Protein 3H75 (pdb70)

Secondary structure (DSSP, 8-state):
--EEEEEE-S-TT-HHHHHHHH--HHHHHHT-EEEEEE-TT-HHHHHHHHHHHHHSSS--SB--B--SSHHHHHHHHHTTS--BEE-BSSPPPTTT--EE----HHHHHH--HHHHHHH----SS--EEEEEEES-TTSHHHHHHHHHHHHHHHH-TTEEEEEEEE-TT-HHHHHHHHHHHHHH-TTEEEEEESS-------HHHHTT--BTTTBEEEEES--HHHHHHHHHTSS-EEEE-GGGHHHHHHHHHHHHHTT--STTTT-SS------EE--HHHHHHHHHHGGGGGGG--HHHHS-TTPPTT-----STHHHH-

Radius of gyration: 20.5 Å; Cα contacts (8 Å, |Δi|>4): 617; chains: 1; bounding box: 35×42×60 Å

Nearest PDB structures (foldseek):
  3h75-assembly1_A  TM=1.003E+00  e=2.792E-60  Pseudomonas protegens Pf-5
  2vk2-assembly1_A  TM=8.694E-01  e=4.444E-17  Escherichia coli K-12
  8wlb-assembly1_A  TM=8.171E-01  e=1.652E-14  Enterobacter cloacae
  3l6u-assembly1_B  TM=8.386E-01  e=6.690E-14  Exiguobacterium sibiricum 255-15
  3ksm-assembly3_B  TM=8.443E-01  e=5.224E-12  Hahella chejuensis KCTC 2396

CATH classification: 3.40.50.2300 (+1 more: 3.40.50.2300)

Structure (mmCIF, N/CA/C/O backbone):
data_3H75
#
_entry.id   3H75
#
_cell.length_a   65.526
_cell.length_b   81.275
_cell.length_c   63.082
_cell.angle_alpha   90.00
_cell.angle_beta   90.00
_cell.angle_gamma   90.00
#
_symmetry.space_group_name_H-M   'P 21 21 2'
#
loop_
_entity.id
_entity.type
_entity.pdbx_description
1 polymer 'Periplasmic sugar-binding domain protein'
2 non-polymer 'SULFATE ION'
3 non-polymer GLYCEROL
4 water water
#
loop_
_atom_site.group_PDB
_atom_site.id
_atom_site.type_symbol
_atom_site.label_atom_id
_atom_site.label_alt_id
_atom_site.label_comp_id
_atom_site.label_asym_id
_atom_site.label_entity_id
_atom_site.label_seq_id
_atom_site.pdbx_PDB_ins_code
_atom_site.Cartn_x
_atom_site.Cartn_y
_atom_site.Cartn_z
_atom_site.occupancy
_atom_site.B_iso_or_equiv
_atom_site.auth_seq_id
_atom_site.auth_comp_id
_atom_site.auth_asym_id
_atom_site.auth_atom_id
_atom_site.pdbx_PDB_model_num
ATOM 1 N N . LEU A 1 3 ? -26.633 -14.787 -0.646 1.00 26.45 -1 LEU A N 1
ATOM 2 C CA . LEU A 1 3 ? -25.861 -13.983 0.345 1.00 24.76 -1 LEU A CA 1
ATOM 3 C C . LEU A 1 3 ? -24.818 -14.842 1.046 1.00 23.40 -1 LEU A C 1
ATOM 4 O O . LEU A 1 3 ? -25.018 -16.043 1.237 1.00 24.35 -1 LEU A O 1
ATOM 9 N N . THR A 1 4 ? -23.702 -14.226 1.423 1.00 21.27 52 THR A N 1
ATOM 10 C CA . THR A 1 4 ? -22.655 -14.948 2.132 1.00 19.15 52 THR A CA 1
ATOM 11 C C . THR A 1 4 ? -23.310 -15.510 3.390 1.00 18.10 52 THR A C 1
ATOM 12 O O . THR A 1 4 ? -24.005 -14.790 4.106 1.00 17.08 52 THR A O 1
ATOM 16 N N . SER A 1 5 ? -23.094 -16.794 3.652 1.00 16.21 53 SER A N 1
ATOM 17 C CA . SER A 1 5 ? -23.705 -17.438 4.807 1.00 14.64 53 SER A CA 1
ATOM 18 C C . SER A 1 5 ? -22.712 -17.835 5.887 1.00 14.15 53 SER A C 1
ATOM 19 O O . SER A 1 5 ? -21.610 -18.302 5.602 1.00 13.48 53 SER A O 1
ATOM 22 N N . VAL A 1 6 ? -23.132 -17.659 7.134 1.00 11.57 54 VAL A N 1
ATOM 23 C CA . VAL A 1 6 ? -22.308 -17.993 8.287 1.00 11.01 54 VAL A CA 1
ATOM 24 C C . VAL A 1 6 ? -23.146 -18.701 9.346 1.00 10.12 54 VAL A C 1
ATOM 25 O O . VAL A 1 6 ? -24.290 -18.323 9.599 1.00 10.14 54 VAL A O 1
ATOM 29 N N . VAL A 1 7 ? -22.583 -19.746 9.939 1.00 10.05 55 VAL A N 1
ATOM 30 C CA . VAL A 1 7 ? -23.251 -20.460 11.016 1.00 10.63 55 VAL A CA 1
ATOM 31 C C . VAL A 1 7 ? -22.333 -20.312 12.220 1.00 10.88 55 VAL A C 1
ATOM 32 O O . VAL A 1 7 ? -21.133 -20.590 12.131 1.00 9.99 55 VAL A O 1
ATOM 36 N N . PHE A 1 8 ? -22.881 -19.839 13.333 1.00 8.55 56 PHE A N 1
ATOM 37 C CA . PHE A 1 8 ? -22.085 -19.682 14.542 1.00 7.94 56 PHE A CA 1
ATOM 38 C C . PHE A 1 8 ? -22.579 -20.640 15.603 1.00 7.73 56 PHE A C 1
ATOM 39 O O . PHE A 1 8 ? -23.775 -20.686 15.897 1.00 6.99 56 PHE A O 1
ATOM 47 N N . LEU A 1 9 ? -21.656 -21.412 16.163 1.00 6.74 57 LEU A N 1
ATOM 48 C CA . LEU A 1 9 ? -21.981 -22.361 17.225 1.00 6.98 57 LEU A CA 1
ATOM 49 C C . LEU A 1 9 ? -21.719 -21.657 18.559 1.00 8.22 57 LEU A C 1
ATOM 50 O O . LEU A 1 9 ? -20.575 -21.561 19.019 1.00 8.39 57 LEU A O 1
ATOM 55 N N . ASN A 1 10 ? -22.798 -21.143 19.145 1.00 7.49 58 ASN A N 1
ATOM 56 C CA . ASN A 1 10 ? -22.775 -20.418 20.414 1.00 7.30 58 ASN A CA 1
ATOM 57 C C . ASN A 1 10 ? -22.735 -21.444 21.557 1.00 5.73 58 ASN A C 1
ATOM 58 O O . ASN A 1 10 ? -23.601 -22.311 21.648 1.00 6.54 58 ASN A O 1
ATOM 63 N N . PRO A 1 11 ? -21.733 -21.356 22.450 1.00 4.85 59 PRO A N 1
ATOM 64 C CA . PRO A 1 11 ? -21.637 -22.314 23.559 1.00 6.24 59 PRO A CA 1
ATOM 65 C C . PRO A 1 11 ? -22.584 -22.112 24.739 1.00 7.43 59 PRO A C 1
ATOM 66 O O . PRO A 1 11 ? -22.795 -23.033 25.537 1.00 8.21 59 PRO A O 1
ATOM 70 N N . GLY A 1 12 ? -23.160 -20.921 24.854 1.00 8.00 60 GLY A N 1
ATOM 71 C CA . GLY A 1 12 ? -24.017 -20.661 25.997 1.00 7.04 60 GLY A CA 1
ATOM 72 C C . GLY A 1 12 ? -25.462 -21.100 25.907 1.00 6.55 60 GLY A C 1
ATOM 73 O O . GLY A 1 12 ? -25.862 -21.793 24.975 1.00 6.86 60 GLY A O 1
ATOM 74 N N . ASN A 1 13 ? -26.239 -20.708 26.911 1.00 7.61 61 ASN A N 1
ATOM 75 C CA . ASN A 1 13 ? -27.663 -21.007 26.931 1.00 7.96 61 ASN A CA 1
ATOM 76 C C . ASN A 1 13 ? -28.358 -19.900 26.145 1.00 8.70 61 ASN A C 1
ATOM 77 O O . ASN A 1 13 ? -27.856 -18.772 26.063 1.00 8.90 61 ASN A O 1
ATOM 82 N N . SER A 1 14 ? -29.512 -20.215 25.565 1.00 8.10 62 SER A N 1
ATOM 83 C CA . SER A 1 14 ? -30.251 -19.234 24.782 1.00 8.99 62 SER A CA 1
ATOM 84 C C . SER A 1 14 ? -30.879 -18.152 25.656 1.00 8.56 62 SER A C 1
ATOM 85 O O . SER A 1 14 ? -31.510 -17.225 25.149 1.00 10.14 62 SER A O 1
ATOM 88 N N . THR A 1 15 ? -30.686 -18.273 26.966 1.00 8.83 63 THR A N 1
ATOM 89 C CA . THR A 1 15 ? -31.198 -17.302 27.931 1.00 11.47 63 THR A CA 1
ATOM 90 C C . THR A 1 15 ? -30.042 -16.739 28.755 1.00 10.80 63 THR A C 1
ATOM 91 O O . THR A 1 15 ? -30.258 -15.989 29.707 1.00 12.25 63 THR A O 1
ATOM 95 N N . GLU A 1 16 ? -28.816 -17.104 28.384 1.00 8.41 64 GLU A N 1
ATOM 96 C CA . GLU A 1 16 ? -27.628 -16.639 29.102 1.00 7.76 64 GLU A CA 1
ATOM 97 C C . GLU A 1 16 ? -27.292 -15.222 28.645 1.00 7.26 64 GLU A C 1
ATOM 98 O O . GLU A 1 16 ? -26.916 -15.003 27.493 1.00 7.51 64 GLU A O 1
ATOM 104 N N . THR A 1 17 ? -27.413 -14.264 29.559 1.00 6.75 65 THR A N 1
ATOM 105 C CA . THR A 1 17 ? -27.193 -12.864 29.226 1.00 7.12 65 THR A CA 1
ATOM 106 C C . THR A 1 17 ? -26.009 -12.530 28.325 1.00 6.23 65 THR A C 1
ATOM 107 O O . THR A 1 17 ? -26.185 -11.887 27.286 1.00 6.21 65 THR A O 1
ATOM 111 N N . PHE A 1 18 ? -24.808 -12.950 28.703 1.00 6.24 66 PHE A N 1
ATOM 112 C CA . PHE A 1 18 ? -23.647 -12.633 27.888 1.00 6.23 66 PHE A CA 1
ATOM 113 C C . PHE A 1 18 ? -23.730 -13.184 26.480 1.00 7.16 66 PHE A C 1
ATOM 114 O O . PHE A 1 18 ? -23.509 -12.461 25.508 1.00 6.46 66 PHE A O 1
ATOM 122 N N . TRP A 1 19 ? -24.031 -14.473 26.370 1.00 7.50 67 TRP A N 1
ATOM 123 C CA . TRP A 1 19 ? -24.085 -15.097 25.066 1.00 7.43 67 TRP A CA 1
ATOM 124 C C . TRP A 1 19 ? -25.235 -14.611 24.198 1.00 7.14 67 TRP A C 1
ATOM 125 O O . TRP A 1 19 ? -25.131 -14.623 22.973 1.00 7.36 67 TRP A O 1
ATOM 136 N N . VAL A 1 20 ? -26.317 -14.153 24.822 1.00 8.07 68 VAL A N 1
ATOM 137 C CA . VAL A 1 20 ? -27.429 -13.611 24.055 1.00 9.47 68 VAL A CA 1
ATOM 138 C C . VAL A 1 20 ? -26.993 -12.239 23.525 1.00 8.53 68 VAL A C 1
ATOM 139 O O . VAL A 1 20 ? -27.281 -11.883 22.383 1.00 8.71 68 VAL A O 1
ATOM 143 N N . SER A 1 21 ? -26.281 -11.471 24.349 1.00 8.27 69 SER A N 1
ATOM 144 C CA . SER A 1 21 ? -25.805 -10.162 23.916 1.00 8.67 69 SER A CA 1
ATOM 145 C C . SER A 1 21 ? -24.807 -10.305 22.769 1.00 9.12 69 SER A C 1
ATOM 146 O O . SER A 1 21 ? -24.777 -9.487 21.848 1.00 8.19 69 SER A O 1
ATOM 149 N N . TYR A 1 22 ? -23.997 -11.357 22.832 1.00 7.93 70 TYR A N 1
ATOM 150 C CA . TYR A 1 22 ? -23.001 -11.640 21.804 1.00 6.50 70 TYR A CA 1
ATOM 151 C C . TYR A 1 22 ? -23.767 -11.912 20.505 1.00 7.61 70 TYR A C 1
ATOM 152 O O . TYR A 1 22 ? -23.423 -11.385 19.447 1.00 7.00 70 TYR A O 1
ATOM 161 N N . SER A 1 23 ? -24.812 -12.731 20.602 1.00 7.17 71 SER A N 1
ATOM 162 C CA . SER A 1 23 ? -25.640 -13.069 19.448 1.00 8.18 71 SER A CA 1
ATOM 163 C C . SER A 1 23 ? -26.358 -11.859 18.863 1.00 9.21 71 SER A C 1
ATOM 164 O O . SER A 1 23 ? -26.370 -11.664 17.647 1.00 9.74 71 SER A O 1
ATOM 167 N N . GLN A 1 24 ? -26.955 -11.045 19.728 1.00 9.04 72 GLN A N 1
ATOM 168 C CA . GLN A 1 24 ? -27.685 -9.874 19.264 1.00 9.88 72 GLN A CA 1
ATOM 169 C C . GLN A 1 24 ? -26.785 -8.891 18.531 1.00 9.14 72 GLN A C 1
ATOM 170 O O . GLN A 1 24 ? -27.202 -8.286 17.538 1.00 9.51 72 GLN A O 1
ATOM 176 N N . PHE A 1 25 ? -25.552 -8.730 19.006 1.00 7.02 73 PHE A N 1
ATOM 177 C CA . PHE A 1 25 ? -24.617 -7.819 18.356 1.00 8.84 73 PHE A CA 1
ATOM 178 C C . PHE A 1 25 ? -24.285 -8.369 16.966 1.00 9.97 73 PHE A C 1
ATOM 179 O O . PHE A 1 25 ? -24.218 -7.617 15.992 1.00 10.81 73 PHE A O 1
ATOM 195 N N . GLN A 1 27 ? -26.170 -10.349 15.118 1.00 11.40 75 GLN A N 1
ATOM 196 C CA . GLN A 1 27 ? -27.339 -10.238 14.257 1.00 12.63 75 GLN A CA 1
ATOM 197 C C . GLN A 1 27 ? -27.460 -8.830 13.689 1.00 13.60 75 GLN A C 1
ATOM 198 O O . GLN A 1 27 ? -27.850 -8.652 12.533 1.00 12.85 75 GLN A O 1
ATOM 204 N N . ALA A 1 28 ? -27.111 -7.831 14.493 1.00 12.85 76 ALA A N 1
ATOM 205 C CA . ALA A 1 28 ? -27.163 -6.453 14.027 1.00 13.48 76 ALA A CA 1
ATOM 206 C C . ALA A 1 28 ? -26.149 -6.315 12.895 1.00 13.04 76 ALA A C 1
ATOM 207 O O . ALA A 1 28 ? -26.425 -5.695 11.870 1.00 13.80 76 ALA A O 1
ATOM 209 N N . ALA A 1 29 ? -24.975 -6.910 13.080 1.00 12.88 77 ALA A N 1
ATOM 210 C CA . ALA A 1 29 ? -23.929 -6.855 12.066 1.00 12.15 77 ALA A CA 1
ATOM 211 C C . ALA A 1 29 ? -24.349 -7.606 10.807 1.00 13.40 77 ALA A C 1
ATOM 212 O O . ALA A 1 29 ? -24.104 -7.139 9.695 1.00 12.68 77 ALA A O 1
ATOM 214 N N . ALA A 1 30 ? -24.981 -8.764 10.982 1.00 13.62 78 ALA A N 1
ATOM 215 C CA . ALA A 1 30 ? -25.430 -9.568 9.849 1.00 14.74 78 ALA A CA 1
ATOM 216 C C . ALA A 1 30 ? -26.442 -8.809 8.998 1.00 15.92 78 ALA A C 1
ATOM 217 O O . ALA A 1 30 ? -26.383 -8.848 7.767 1.00 16.64 78 ALA A O 1
ATOM 219 N N . ARG A 1 31 ? -27.372 -8.121 9.651 1.00 17.07 79 ARG A N 1
ATOM 220 C CA . ARG A 1 31 ? -28.382 -7.358 8.926 1.00 19.41 79 ARG A CA 1
ATOM 221 C C . ARG A 1 31 ? -27.760 -6.214 8.134 1.00 20.03 79 ARG A C 1
ATOM 222 O O . ARG A 1 31 ? -28.100 -5.994 6.971 1.00 21.00 79 ARG A O 1
ATOM 230 N N . ASP A 1 32 ? -26.842 -5.493 8.768 1.00 20.43 80 ASP A N 1
ATOM 231 C CA . ASP A 1 32 ? -26.190 -4.359 8.128 1.00 21.95 80 ASP A CA 1
ATOM 232 C C . ASP A 1 32 ? -25.235 -4.775 7.011 1.00 22.36 80 ASP A C 1
ATOM 233 O O . ASP A 1 32 ? -25.091 -4.063 6.016 1.00 22.66 80 ASP A O 1
ATOM 238 N N . LEU A 1 33 ? -24.601 -5.935 7.170 1.00 21.10 81 LEU A N 1
ATOM 239 C CA . LEU A 1 33 ? -23.642 -6.440 6.189 1.00 21.71 81 LEU A CA 1
ATOM 240 C C . LEU A 1 33 ? -24.258 -7.299 5.085 1.00 21.44 81 LEU A C 1
ATOM 241 O O . LEU A 1 33 ? -23.570 -7.688 4.138 1.00 22.99 81 LEU A O 1
ATOM 246 N N . GLY A 1 34 ? -25.547 -7.598 5.207 1.00 21.48 82 GLY A N 1
ATOM 247 C CA . GLY A 1 34 ? -26.212 -8.410 4.202 1.00 21.75 82 GLY A CA 1
ATOM 248 C C . GLY A 1 34 ? -25.737 -9.849 4.217 1.00 22.47 82 GLY A C 1
ATOM 249 O O . GLY A 1 34 ? -25.586 -10.476 3.168 1.00 23.55 82 GLY A O 1
ATOM 250 N N . LEU A 1 35 ? -25.496 -10.371 5.414 1.00 21.00 83 LEU A N 1
ATOM 251 C CA . LEU A 1 35 ? -25.039 -11.745 5.574 1.00 19.48 83 LEU A CA 1
ATOM 252 C C . LEU A 1 35 ? -26.172 -12.627 6.078 1.00 18.77 83 LEU A C 1
ATOM 253 O O . LEU A 1 35 ? -27.057 -12.167 6.805 1.00 19.21 83 LEU A O 1
ATOM 258 N N . ASP A 1 36 ? -26.139 -13.893 5.681 1.00 16.84 84 ASP A N 1
ATOM 259 C CA . ASP A 1 36 ? -27.130 -14.865 6.111 1.00 17.55 84 ASP A CA 1
ATOM 260 C C . ASP A 1 36 ? -26.513 -15.571 7.314 1.00 15.89 84 ASP A C 1
ATOM 261 O O . ASP A 1 36 ? -25.627 -16.409 7.165 1.00 15.42 84 ASP A O 1
ATOM 266 N N . LEU A 1 37 ? -26.980 -15.213 8.506 1.00 14.17 85 LEU A N 1
ATOM 267 C CA . LEU A 1 37 ? -26.447 -15.784 9.738 1.00 12.88 85 LEU A CA 1
ATOM 268 C C . LEU A 1 37 ? -27.407 -16.687 10.493 1.00 12.34 85 LEU A C 1
ATOM 269 O O . LEU A 1 37 ? -28.588 -16.375 10.659 1.00 14.01 85 LEU A O 1
ATOM 274 N N . ARG A 1 38 ? -26.878 -17.809 10.958 1.00 11.55 86 ARG A N 1
ATOM 275 C CA . ARG A 1 38 ? -27.646 -18.756 11.744 1.00 12.30 86 ARG A CA 1
ATOM 276 C C . ARG A 1 38 ? -26.829 -19.045 12.999 1.00 11.12 86 ARG A C 1
ATOM 277 O O . ARG A 1 38 ? -25.640 -19.351 12.922 1.00 11.97 86 ARG A O 1
ATOM 285 N N . ILE A 1 39 ? -27.469 -18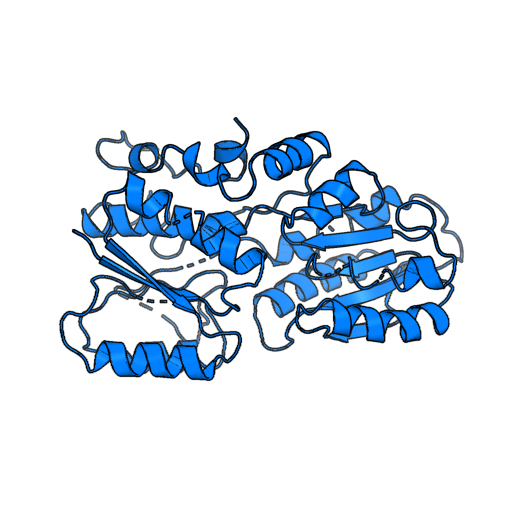.923 14.155 1.00 9.35 87 ILE A N 1
ATOM 286 C CA . ILE A 1 39 ? -26.802 -19.165 15.423 1.00 8.65 87 ILE A CA 1
ATOM 287 C C . ILE A 1 39 ? -27.412 -20.375 16.111 1.00 9.72 87 ILE A C 1
ATOM 288 O O . ILE A 1 39 ? -28.623 -20.421 16.350 1.00 11.30 87 ILE A O 1
ATOM 293 N N . LEU A 1 40 ? -26.570 -21.359 16.413 1.00 7.70 88 LEU A N 1
ATOM 294 C CA . LEU A 1 40 ? -27.010 -22.575 17.086 1.00 7.92 88 LEU A CA 1
ATOM 295 C C . LEU A 1 40 ? -26.463 -22.585 18.509 1.00 8.31 88 LEU A C 1
ATOM 296 O O . LEU A 1 40 ? -25.250 -22.558 18.712 1.00 8.78 88 LEU A O 1
ATOM 301 N N . TYR A 1 41 ? -27.357 -22.618 19.493 1.00 6.48 89 TYR A N 1
ATOM 302 C CA . TYR A 1 41 ? -26.948 -22.646 20.894 1.00 6.97 89 TYR A CA 1
ATOM 303 C C . TYR A 1 41 ? -26.663 -24.062 21.386 1.00 6.98 89 TYR A C 1
ATOM 304 O O . TYR A 1 41 ? -27.410 -24.991 21.089 1.00 7.54 89 TYR A O 1
ATOM 313 N N . ALA A 1 42 ? -25.592 -24.220 22.158 1.00 6.22 90 ALA A N 1
ATOM 314 C CA . ALA A 1 42 ? -25.251 -25.527 22.705 1.00 8.04 90 ALA A CA 1
ATOM 315 C C . ALA A 1 42 ? -26.009 -25.780 24.003 1.00 7.29 90 ALA A C 1
ATOM 316 O O . ALA A 1 42 ? -26.090 -26.911 24.466 1.00 7.16 90 ALA A O 1
ATOM 318 N N . GLU A 1 43 ? -26.566 -24.714 24.574 1.00 7.90 91 GLU A N 1
ATOM 319 C CA . GLU A 1 43 ? -27.273 -24.775 25.851 1.00 7.70 91 GLU A CA 1
ATOM 320 C C . GLU A 1 43 ? -26.325 -25.360 26.901 1.00 7.96 91 GLU A C 1
ATOM 321 O O . GLU A 1 43 ? -26.677 -26.235 27.702 1.00 7.85 91 GLU A O 1
ATOM 327 N N . ARG A 1 44 ? -25.096 -24.858 26.854 1.00 7.83 92 ARG A N 1
ATOM 328 C CA . ARG A 1 44 ? -24.027 -25.214 27.776 1.00 8.55 92 ARG A CA 1
ATOM 329 C C . ARG A 1 44 ? -23.563 -26.664 27.862 1.00 9.87 92 ARG A C 1
ATOM 330 O O . ARG A 1 44 ? -23.098 -27.114 28.910 1.00 12.54 92 ARG A O 1
ATOM 338 N N . ASP A 1 45 ? -23.694 -27.396 26.762 1.00 10.22 93 ASP A N 1
ATOM 339 C CA . ASP A 1 45 ? -23.206 -28.771 26.698 1.00 11.45 93 ASP A CA 1
ATOM 340 C C . ASP A 1 45 ? -22.339 -28.788 25.446 1.00 11.94 93 ASP A C 1
ATOM 341 O O . ASP A 1 45 ? -22.854 -28.803 24.327 1.00 10.08 93 ASP A O 1
ATOM 346 N N . PRO A 1 46 ? -21.006 -28.763 25.612 1.00 12.68 94 PRO A N 1
ATOM 347 C CA . PRO A 1 46 ? -20.093 -28.769 24.464 1.00 13.18 94 PRO A CA 1
ATOM 348 C C . PRO A 1 46 ? -20.327 -29.897 23.469 1.00 12.78 94 PRO A C 1
ATOM 349 O O . PRO A 1 46 ? -20.038 -29.757 22.281 1.00 10.86 94 PRO A O 1
ATOM 353 N N . GLN A 1 47 ? -20.843 -31.022 23.948 1.00 12.72 95 GLN A N 1
ATOM 354 C CA . GLN A 1 47 ? -21.099 -32.132 23.049 1.00 12.69 95 GLN A CA 1
ATOM 355 C C . GLN A 1 47 ? -22.143 -31.754 22.002 1.00 11.37 95 GLN A C 1
ATOM 356 O O . GLN A 1 47 ? -22.155 -32.310 20.904 1.00 11.67 95 GLN A O 1
ATOM 362 N N . ASN A 1 48 ? -23.016 -30.802 22.327 1.00 9.45 96 ASN A N 1
ATOM 363 C CA . ASN A 1 48 ? -24.018 -30.381 21.357 1.00 8.73 96 ASN A CA 1
ATOM 364 C C . ASN A 1 48 ? -23.363 -29.590 20.232 1.00 8.93 96 ASN A C 1
ATOM 365 O O . ASN A 1 48 ? -23.797 -29.653 19.086 1.00 9.08 96 ASN A O 1
ATOM 370 N N . THR A 1 49 ? -22.322 -28.835 20.566 1.00 8.51 97 THR A N 1
ATOM 371 C CA . THR A 1 49 ? -21.605 -28.053 19.565 1.00 9.70 97 THR A CA 1
ATOM 372 C C . THR A 1 49 ? -20.946 -29.012 18.578 1.00 10.88 97 THR A C 1
ATOM 373 O O . THR A 1 49 ? -20.992 -28.809 17.366 1.00 12.24 97 THR A O 1
ATOM 377 N N . LEU A 1 50 ? -20.344 -30.071 19.108 1.00 11.28 98 LEU A N 1
ATOM 378 C CA . LEU A 1 50 ? -19.685 -31.056 18.264 1.00 12.37 98 LEU A CA 1
ATOM 379 C C . LEU A 1 50 ? -20.691 -31.732 17.342 1.00 12.03 98 LEU A C 1
ATOM 380 O O . LEU A 1 50 ? -20.438 -31.892 16.151 1.00 11.36 98 LEU A O 1
ATOM 385 N N . GLN A 1 51 ? -21.839 -32.119 17.890 1.00 11.69 99 GLN A N 1
ATOM 386 C CA . GLN A 1 51 ? -22.858 -32.784 17.091 1.00 13.69 99 GLN A CA 1
ATOM 387 C C . GLN A 1 51 ? -23.429 -31.854 16.028 1.00 13.23 99 GLN A C 1
ATOM 388 O O . GLN A 1 51 ? -23.719 -32.287 14.917 1.00 12.93 99 GLN A O 1
ATOM 394 N N . GLN A 1 52 ? -23.590 -30.577 16.371 1.00 11.27 100 GLN A N 1
ATOM 395 C CA . GLN A 1 52 ? -24.110 -29.597 15.424 1.00 10.17 100 GLN A CA 1
ATOM 396 C C . GLN A 1 52 ? -23.152 -29.451 14.248 1.00 10.30 100 GLN A C 1
ATOM 397 O O . GLN A 1 52 ? -23.583 -29.369 13.103 1.00 11.27 100 GLN A O 1
ATOM 403 N N . ALA A 1 53 ? -21.854 -29.431 14.533 1.00 9.43 101 ALA A N 1
ATOM 404 C CA . ALA A 1 53 ? -20.852 -29.316 13.477 1.00 11.03 101 ALA A CA 1
ATOM 405 C C . ALA A 1 53 ? -20.803 -30.612 12.663 1.00 12.24 101 ALA A C 1
ATOM 406 O O . ALA A 1 53 ? -20.807 -30.583 11.436 1.00 12.64 101 ALA A O 1
ATOM 408 N N . ARG A 1 54 ? -20.761 -31.746 13.355 1.00 14.24 102 ARG A N 1
ATOM 409 C CA . ARG A 1 54 ? -20.706 -33.041 12.685 1.00 16.94 102 ARG A CA 1
ATOM 410 C C . ARG A 1 54 ? -21.827 -33.177 11.662 1.00 16.92 102 ARG A C 1
ATOM 411 O O . ARG A 1 54 ? -21.591 -33.564 10.516 1.00 17.09 102 ARG A O 1
ATOM 419 N N . GLU A 1 55 ? -23.048 -32.845 12.070 1.00 16.99 103 GLU A N 1
ATOM 420 C CA . GLU A 1 55 ? -24.186 -32.954 11.172 1.00 18.16 103 GLU A CA 1
ATOM 421 C C . GLU A 1 55 ? -24.199 -31.889 10.076 1.00 18.21 103 GLU A C 1
ATOM 422 O O . GLU A 1 55 ? -24.745 -32.114 8.995 1.00 18.52 103 GLU A O 1
ATOM 428 N N . LEU A 1 56 ? -23.581 -30.739 10.338 1.00 18.38 104 LEU A N 1
ATOM 429 C CA . LEU A 1 56 ? -23.512 -29.678 9.333 1.00 18.47 104 LEU A CA 1
ATOM 430 C C . LEU A 1 56 ? -22.623 -30.130 8.175 1.00 18.81 104 LEU A C 1
ATOM 431 O O . LEU A 1 56 ? -22.935 -29.894 7.006 1.00 18.70 104 LEU A O 1
ATOM 436 N N . PHE A 1 57 ? -21.511 -30.776 8.509 1.00 18.98 105 PHE A N 1
ATOM 437 C CA . PHE A 1 57 ? -20.578 -31.254 7.494 1.00 20.97 105 PHE A CA 1
ATOM 438 C C . PHE A 1 57 ? -21.170 -32.376 6.645 1.00 23.51 105 PHE A C 1
ATOM 439 O O . PHE A 1 57 ? -20.823 -32.521 5.473 1.00 23.30 105 PHE A O 1
ATOM 447 N N . GLN A 1 58 ? -22.062 -33.165 7.234 1.00 26.05 106 GLN A N 1
ATOM 448 C CA . GLN A 1 58 ? -22.677 -34.280 6.517 1.00 28.83 106 GLN A CA 1
ATOM 449 C C . GLN A 1 58 ? -23.916 -33.879 5.728 1.00 30.31 106 GLN A C 1
ATOM 450 O O . GLN A 1 58 ? -24.383 -34.632 4.874 1.00 32.31 106 GLN A O 1
ATOM 456 N N . GLY A 1 59 ? -24.451 -32.697 6.013 1.00 30.93 107 GLY A N 1
ATOM 457 C CA . GLY A 1 59 ? -25.646 -32.253 5.318 1.00 33.16 107 GLY A CA 1
ATOM 458 C C . GLY A 1 59 ? -25.400 -31.440 4.064 1.00 34.49 107 GLY A C 1
ATOM 459 O O . GLY A 1 59 ? -24.259 -31.127 3.721 1.00 36.10 107 GLY A O 1
ATOM 460 N N . ARG A 1 60 ? -26.484 -31.107 3.371 1.00 36.23 108 ARG A N 1
ATOM 461 C CA . ARG A 1 60 ? -26.412 -30.312 2.152 1.00 37.17 108 ARG A CA 1
ATOM 462 C C . ARG A 1 60 ? -26.592 -28.842 2.506 1.00 36.61 108 ARG A C 1
ATOM 463 O O . ARG A 1 60 ? -26.826 -28.501 3.669 1.00 37.10 108 ARG A O 1
ATOM 471 N N . ASP A 1 61 ? -26.488 -27.975 1.506 1.00 35.30 109 ASP A N 1
ATOM 472 C CA . ASP A 1 61 ? -26.630 -26.542 1.729 1.00 33.83 109 ASP A CA 1
ATOM 473 C C . ASP A 1 61 ? -25.752 -26.105 2.894 1.00 31.74 109 ASP A C 1
ATOM 474 O O . ASP A 1 61 ? -26.236 -25.541 3.875 1.00 32.68 109 ASP A O 1
ATOM 479 N N . LYS A 1 62 ? -24.458 -26.384 2.784 1.00 28.98 110 LYS A N 1
ATOM 480 C CA . LYS A 1 62 ? -23.506 -26.011 3.822 1.00 24.73 110 LYS A CA 1
ATOM 481 C C . LYS A 1 62 ? -23.276 -24.504 3.767 1.00 22.29 110 LYS A C 1
ATOM 482 O O . LYS A 1 62 ? -23.371 -23.888 2.704 1.00 20.71 110 LYS A O 1
ATOM 488 N N . PRO A 1 63 ? -22.976 -23.886 4.917 1.00 17.85 111 PRO A N 1
ATOM 489 C CA . PRO A 1 63 ? -22.737 -22.442 4.941 1.00 16.92 111 PRO A CA 1
ATOM 490 C C . PRO A 1 63 ? -21.357 -22.142 4.369 1.00 15.64 111 PRO A C 1
ATOM 491 O O . PRO A 1 63 ? -20.520 -23.040 4.251 1.00 15.07 111 PRO A O 1
ATOM 495 N N . ASP A 1 64 ? -21.115 -20.890 4.004 1.00 13.99 112 ASP A N 1
ATOM 496 C CA . ASP A 1 64 ? -19.807 -20.524 3.478 1.00 14.50 112 ASP A CA 1
ATOM 497 C C . ASP A 1 64 ? -18.793 -20.583 4.614 1.00 14.23 112 ASP A C 1
ATOM 498 O O . ASP A 1 64 ? -17.662 -21.034 4.428 1.00 13.73 112 ASP A O 1
ATOM 503 N N . TYR A 1 65 ? -19.218 -20.131 5.792 1.00 12.34 113 TYR A N 1
ATOM 504 C CA . TYR A 1 65 ? -18.367 -20.102 6.978 1.00 12.60 113 TYR A CA 1
ATOM 505 C C . TYR A 1 65 ? -19.018 -20.763 8.186 1.00 10.86 113 TYR A C 1
ATOM 506 O O . TYR A 1 65 ? -20.239 -20.700 8.367 1.00 10.94 113 TYR A O 1
ATOM 515 N N . LEU A 1 66 ? -18.180 -21.377 9.016 1.00 10.54 114 LEU A N 1
ATOM 516 C CA . LEU A 1 66 ? -18.604 -22.015 10.255 1.00 10.50 114 LEU A CA 1
ATOM 517 C C . LEU A 1 66 ? -17.755 -21.326 11.323 1.00 10.94 114 LEU A C 1
ATOM 518 O O . LEU A 1 66 ? -16.525 -21.398 11.288 1.00 10.60 114 LEU A O 1
ATOM 531 N N . LEU A 1 68 ? -16.869 -20.819 15.415 1.00 8.84 116 LEU A N 1
ATOM 532 C CA . LEU A 1 68 ? -16.984 -21.521 16.684 1.00 8.38 116 LEU A CA 1
ATOM 533 C C . LEU A 1 68 ? -15.989 -20.980 17.692 1.00 9.15 116 LEU A C 1
ATOM 534 O O . LEU A 1 68 ? -14.966 -20.399 17.323 1.00 7.61 116 LEU A O 1
ATOM 539 N N . VAL A 1 69 ? -16.297 -21.180 18.968 1.00 9.79 117 VAL A N 1
ATOM 540 C CA . VAL A 1 69 ? -15.428 -20.734 20.045 1.00 10.37 117 VAL A CA 1
ATOM 541 C C . VAL A 1 69 ? -14.388 -21.818 20.280 1.00 12.76 117 VAL A C 1
ATOM 542 O O . VAL A 1 69 ? -14.693 -23.008 20.215 1.00 12.89 117 VAL A O 1
ATOM 546 N N . ASN A 1 70 ? -13.154 -21.412 20.551 1.00 12.84 118 ASN A N 1
ATOM 547 C CA . ASN A 1 70 ? -12.101 -22.388 20.768 1.00 16.36 118 ASN A CA 1
ATOM 548 C C . ASN A 1 70 ? -12.168 -23.024 22.152 1.00 20.18 118 ASN A C 1
ATOM 549 O O . ASN A 1 70 ? -12.529 -22.375 23.142 1.00 18.61 118 ASN A O 1
ATOM 554 N N . GLU A 1 71 ? -11.832 -24.309 22.191 1.00 23.65 119 GLU A N 1
ATOM 555 C CA . GLU A 1 71 ? -11.795 -25.111 23.409 1.00 28.46 119 GLU A CA 1
ATOM 556 C C . GLU A 1 71 ? -10.790 -26.225 23.117 1.00 29.40 119 GLU A C 1
ATOM 557 O O . GLU A 1 71 ? -10.541 -26.542 21.954 1.00 29.61 119 GLU A O 1
ATOM 563 N N . GLN A 1 72 ? -10.218 -26.821 24.158 1.00 30.21 120 GLN A N 1
ATOM 564 C CA . GLN A 1 72 ? -9.210 -27.863 23.974 1.00 30.97 120 GLN A CA 1
ATOM 565 C C . GLN A 1 72 ? -9.703 -29.267 23.631 1.00 30.09 120 GLN A C 1
ATOM 566 O O . GLN A 1 72 ? -8.896 -30.140 23.305 1.00 29.96 120 GLN A O 1
ATOM 572 N N . TYR A 1 73 ? -11.010 -29.497 23.689 1.00 28.15 121 TYR A N 1
ATOM 573 C CA . TYR A 1 73 ? -11.519 -30.831 23.393 1.00 27.33 121 TYR A CA 1
ATOM 574 C C . TYR A 1 73 ? -12.441 -30.936 22.181 1.00 25.60 121 TYR A C 1
ATOM 575 O O . TYR A 1 73 ? -12.279 -31.831 21.354 1.00 26.14 121 TYR A O 1
ATOM 584 N N . VAL A 1 74 ? -13.396 -30.022 22.061 1.00 21.99 122 VAL A N 1
ATOM 585 C CA . VAL A 1 74 ? -14.328 -30.060 20.939 1.00 20.42 122 VAL A CA 1
ATOM 586 C C . VAL A 1 74 ? -13.804 -29.400 19.666 1.00 18.60 122 VAL A C 1
ATOM 587 O O . VAL A 1 74 ? -13.993 -29.922 18.569 1.00 16.71 122 VAL A O 1
ATOM 591 N N . ALA A 1 75 ? -13.143 -28.256 19.807 1.00 17.63 123 ALA A N 1
ATOM 592 C CA . ALA A 1 75 ? -12.610 -27.547 18.649 1.00 17.97 123 ALA A CA 1
ATOM 593 C C . ALA A 1 75 ? -11.708 -28.421 17.774 1.00 18.19 123 ALA A C 1
ATOM 594 O O . ALA A 1 75 ? -11.840 -28.418 16.552 1.00 17.24 123 ALA A O 1
ATOM 596 N N . PRO A 1 76 ? -10.773 -29.170 18.385 1.00 18.59 124 PRO A N 1
ATOM 597 C CA . PRO A 1 76 ? -9.893 -30.023 17.576 1.00 19.02 124 PRO A CA 1
ATOM 598 C C . PRO A 1 76 ? -10.672 -31.047 16.752 1.00 19.41 124 PRO A C 1
ATOM 599 O O . PRO A 1 76 ? -10.350 -31.292 15.589 1.00 18.98 124 PRO A O 1
ATOM 603 N N . GLN A 1 77 ? -11.699 -31.640 17.355 1.00 19.28 125 GLN A N 1
ATOM 604 C CA . GLN A 1 77 ? -12.504 -32.636 16.657 1.00 20.20 125 GLN A CA 1
ATOM 605 C C . GLN A 1 77 ? -13.250 -32.004 15.488 1.00 19.80 125 GLN A C 1
ATOM 606 O O . GLN A 1 77 ? -13.371 -32.606 14.423 1.00 19.59 125 GLN A O 1
ATOM 612 N N . ILE A 1 78 ? -13.748 -30.788 15.680 1.00 18.68 126 ILE A N 1
ATOM 613 C CA . ILE A 1 78 ? -14.463 -30.103 14.611 1.00 18.67 126 ILE A CA 1
ATOM 614 C C . ILE A 1 78 ? -13.508 -29.756 13.470 1.00 20.11 126 ILE A C 1
ATOM 615 O O . ILE A 1 78 ? -13.884 -29.801 12.300 1.00 19.96 126 ILE A O 1
ATOM 620 N N . LEU A 1 79 ? -12.269 -29.416 13.811 1.00 21.70 127 LEU A N 1
ATOM 621 C CA . LEU A 1 79 ? -11.274 -29.087 12.796 1.00 23.09 127 LEU A CA 1
ATOM 622 C C . LEU A 1 79 ? -11.006 -30.306 11.915 1.00 24.27 127 LEU A C 1
ATOM 623 O O . LEU A 1 79 ? -10.932 -30.194 10.692 1.00 24.05 127 LEU A O 1
ATOM 628 N N . ARG A 1 80 ? -10.868 -31.470 12.541 1.00 25.25 128 ARG A N 1
ATOM 629 C CA . ARG A 1 80 ? -10.613 -32.699 11.800 1.00 26.57 128 ARG A CA 1
ATOM 630 C C . ARG A 1 80 ? -11.818 -33.122 10.965 1.00 27.08 128 ARG A C 1
ATOM 631 O O . ARG A 1 80 ? -11.663 -33.650 9.865 1.00 27.03 128 ARG A O 1
ATOM 639 N N . LEU A 1 81 ? -13.018 -32.889 11.488 1.00 26.80 129 LEU A N 1
ATOM 640 C CA . LEU A 1 81 ? -14.238 -33.255 10.778 1.00 26.99 129 LEU A CA 1
ATOM 641 C C . LEU A 1 81 ? -14.524 -32.339 9.593 1.00 26.49 129 LEU A C 1
ATOM 642 O O . LEU A 1 81 ? -15.157 -32.754 8.622 1.00 25.40 129 LEU A O 1
ATOM 647 N N . SER A 1 82 ? -14.045 -31.101 9.670 1.00 25.90 130 SER A N 1
ATOM 648 C CA . SER A 1 82 ? -14.263 -30.117 8.613 1.00 26.43 130 SER A CA 1
ATOM 649 C C . SER A 1 82 ? -13.447 -30.391 7.353 1.00 27.26 130 SER A C 1
ATOM 650 O O . SER A 1 82 ? -13.767 -29.888 6.278 1.00 26.59 130 SER A O 1
ATOM 653 N N . GLN A 1 83 ? -12.392 -31.185 7.493 1.00 27.89 131 GLN A N 1
ATOM 654 C CA . GLN A 1 83 ? -11.520 -31.503 6.369 1.00 29.33 131 GLN A CA 1
ATOM 655 C C . GLN A 1 83 ? -12.282 -32.005 5.146 1.00 28.12 131 GLN A C 1
ATOM 656 O O . GLN A 1 83 ? -12.973 -33.022 5.203 1.00 28.50 131 GLN A O 1
ATOM 662 N N . GLY A 1 84 ? -12.156 -31.269 4.044 1.00 28.23 132 GLY A N 1
ATOM 663 C CA . GLY A 1 84 ? -12.819 -31.646 2.808 1.00 27.67 132 GLY A CA 1
ATOM 664 C C . GLY A 1 84 ? -14.281 -31.249 2.713 1.00 27.27 132 GLY A C 1
ATOM 665 O O . GLY A 1 84 ? -14.975 -31.650 1.777 1.00 27.47 132 GLY A O 1
ATOM 666 N N . SER A 1 85 ? -14.753 -30.454 3.668 1.00 26.49 133 SER A N 1
ATOM 667 C CA . SER A 1 85 ? -16.146 -30.021 3.681 1.00 24.36 133 SER A CA 1
ATOM 668 C C . SER A 1 85 ? -16.392 -28.819 2.778 1.00 23.21 133 SER A C 1
ATOM 669 O O . SER A 1 85 ? -17.526 -28.552 2.388 1.00 23.00 133 SER A O 1
ATOM 672 N N . GLY A 1 86 ? -15.329 -28.089 2.459 1.00 23.04 134 GLY A N 1
ATOM 673 C CA . GLY A 1 86 ? -15.470 -26.918 1.615 1.00 22.62 134 GLY A CA 1
ATOM 674 C C . GLY A 1 86 ? -15.916 -25.704 2.408 1.00 21.91 134 GLY A C 1
ATOM 675 O O . GLY A 1 86 ? -16.047 -24.608 1.864 1.00 22.49 134 GLY A O 1
ATOM 676 N N . ILE A 1 87 ? -16.156 -25.900 3.701 1.00 20.02 135 ILE A N 1
ATOM 677 C CA . ILE A 1 87 ? -16.583 -24.811 4.569 1.00 18.45 135 ILE A CA 1
ATOM 678 C C . ILE A 1 87 ? -15.366 -24.148 5.197 1.00 16.17 135 ILE A C 1
ATOM 679 O O . ILE A 1 87 ? -14.453 -24.827 5.668 1.00 15.83 135 ILE A O 1
ATOM 684 N N . LYS A 1 88 ? -15.355 -22.821 5.186 1.00 15.37 136 LYS A N 1
ATOM 685 C CA . LYS A 1 88 ? -14.260 -22.061 5.773 1.00 14.75 136 LYS A CA 1
ATOM 686 C C . LYS A 1 88 ? -14.546 -21.938 7.265 1.00 14.50 136 LYS A C 1
ATOM 687 O O . LYS A 1 88 ? -15.679 -21.668 7.662 1.00 13.66 136 LYS A O 1
ATOM 693 N N . LEU A 1 89 ? -13.527 -22.148 8.090 1.00 12.57 137 LEU A N 1
ATOM 694 C CA . LEU A 1 89 ? -13.702 -22.070 9.534 1.00 13.78 137 LEU A CA 1
ATOM 695 C C . LEU A 1 89 ? -13.117 -20.812 10.142 1.00 12.71 137 LEU A C 1
ATOM 696 O O . LEU A 1 89 ? -12.094 -20.302 9.683 1.00 12.47 137 LEU A O 1
ATOM 701 N N . PHE A 1 90 ? -13.769 -20.325 11.190 1.00 10.58 138 PHE A N 1
ATOM 702 C CA . PHE A 1 90 ? -13.296 -19.148 11.897 1.00 11.31 138 PHE A CA 1
ATOM 703 C C . PHE A 1 90 ? -13.405 -19.447 13.387 1.00 9.99 138 PHE A C 1
ATOM 704 O O . PHE A 1 90 ? -14.499 -19.671 13.908 1.00 9.57 138 PHE A O 1
ATOM 712 N N . ILE A 1 91 ? -12.255 -19.465 14.055 1.00 9.50 139 ILE A N 1
ATOM 713 C CA . ILE A 1 91 ? -12.156 -19.758 15.485 1.00 11.13 139 ILE A CA 1
ATOM 714 C C . ILE A 1 91 ? -12.091 -18.457 16.276 1.00 11.84 139 ILE A C 1
ATOM 715 O O . ILE A 1 91 ? -11.236 -17.611 16.018 1.00 11.76 139 ILE A O 1
ATOM 720 N N . VAL A 1 92 ? -12.977 -18.297 17.254 1.00 10.91 140 VAL A N 1
ATOM 721 C CA . VAL A 1 92 ? -12.987 -17.057 18.012 1.00 13.21 140 VAL A CA 1
ATOM 722 C C . VAL A 1 92 ? -12.810 -17.154 19.515 1.00 15.12 140 VAL A C 1
ATOM 723 O O . VAL A 1 92 ? -12.880 -18.236 20.108 1.00 14.25 140 VAL A O 1
ATOM 727 N N . ASN A 1 93 ? -12.562 -15.980 20.099 1.00 15.97 141 ASN A N 1
ATOM 728 C CA . ASN A 1 93 ? -12.388 -15.762 21.536 1.00 18.62 141 ASN A CA 1
ATOM 729 C C . ASN A 1 93 ? -11.059 -16.173 22.174 1.00 19.16 141 ASN A C 1
ATOM 730 O O . ASN A 1 93 ? -10.577 -15.492 23.075 1.00 21.73 141 ASN A O 1
ATOM 735 N N . SER A 1 94 ? -10.467 -17.275 21.728 1.00 18.40 142 SER A N 1
ATOM 736 C CA . SER A 1 94 ? -9.180 -17.700 22.270 1.00 21.09 142 SER A CA 1
ATOM 737 C C . SER A 1 94 ? -8.302 -18.225 21.141 1.00 21.69 142 SER A C 1
ATOM 738 O O . SER A 1 94 ? -8.805 -18.745 20.151 1.00 21.80 142 SER A O 1
ATOM 741 N N . PRO A 1 95 ? -6.973 -18.103 21.295 1.00 23.32 143 PRO A N 1
ATOM 742 C CA . PRO A 1 95 ? -5.933 -18.520 20.348 1.00 24.37 143 PRO A CA 1
ATOM 743 C C . PRO A 1 95 ? -5.905 -19.987 19.939 1.00 24.94 143 PRO A C 1
ATOM 744 O O . PRO A 1 95 ? -6.251 -20.875 20.716 1.00 24.27 143 PRO A O 1
ATOM 748 N N . LEU A 1 96 ? -5.486 -20.224 18.700 1.00 25.17 144 LEU A N 1
ATOM 749 C CA . LEU A 1 96 ? -5.349 -21.580 18.178 1.00 25.29 144 LEU A CA 1
ATOM 750 C C . LEU A 1 96 ? -4.061 -22.093 18.802 1.00 25.06 144 LEU A C 1
ATOM 751 O O . LEU A 1 96 ? -3.099 -21.340 18.929 1.00 23.80 144 LEU A O 1
ATOM 756 N N . THR A 1 97 ? -4.037 -23.364 19.187 1.00 24.01 145 THR A N 1
ATOM 757 C CA . THR A 1 97 ? -2.847 -23.936 19.808 1.00 24.35 145 THR A CA 1
ATOM 758 C C . THR A 1 97 ? -1.861 -24.476 18.777 1.00 24.76 145 THR A C 1
ATOM 759 O O . THR A 1 97 ? -2.193 -24.615 17.599 1.00 24.56 145 THR A O 1
ATOM 763 N N . LEU A 1 98 ? -0.649 -24.781 19.232 1.00 25.64 146 LEU A N 1
ATOM 764 C CA . LEU A 1 98 ? 0.377 -25.321 18.352 1.00 26.78 146 LEU A CA 1
ATOM 765 C C . LEU A 1 98 ? -0.133 -26.601 17.703 1.00 26.69 146 LEU A C 1
ATOM 766 O O . LEU A 1 98 ? 0.124 -26.859 16.528 1.00 27.50 146 LEU A O 1
ATOM 771 N N . ASP A 1 99 ? -0.864 -27.395 18.478 1.00 27.94 147 ASP A N 1
ATOM 772 C CA . ASP A 1 99 ? -1.421 -28.650 17.989 1.00 29.56 147 ASP A CA 1
ATOM 773 C C . ASP A 1 99 ? -2.398 -28.415 16.841 1.00 30.30 147 ASP A C 1
ATOM 774 O O . ASP A 1 99 ? -2.350 -29.106 15.822 1.00 29.54 147 ASP A O 1
ATOM 779 N N . GLN A 1 100 ? -3.286 -27.440 17.009 1.00 30.80 148 GLN A N 1
ATOM 780 C CA . GLN A 1 100 ? -4.265 -27.129 15.974 1.00 32.03 148 GLN A CA 1
ATOM 781 C C . GLN A 1 100 ? -3.558 -26.616 14.723 1.00 33.28 148 GLN A C 1
ATOM 782 O O . GLN A 1 100 ? -3.999 -26.867 13.601 1.00 33.78 148 GLN A O 1
ATOM 788 N N . ARG A 1 101 ? -2.453 -25.905 14.925 1.00 34.01 149 ARG A N 1
ATOM 789 C CA . ARG A 1 101 ? -1.679 -25.344 13.822 1.00 35.26 149 ARG A CA 1
ATOM 790 C C . ARG A 1 101 ? -0.678 -26.361 13.278 1.00 35.77 149 ARG A C 1
ATOM 791 O O . ARG A 1 101 ? -0.846 -27.570 13.450 1.00 35.83 149 ARG A O 1
ATOM 799 N N . TRP A 1 114 ? -9.639 -22.732 4.201 1.00 28.55 150 TRP A N 1
ATOM 800 C CA . TRP A 1 114 ? -9.239 -21.509 4.891 1.00 27.89 150 TRP A CA 1
ATOM 801 C C . TRP A 1 114 ? -9.707 -21.525 6.339 1.00 27.22 150 TRP A C 1
ATOM 802 O O . TRP A 1 114 ? -10.851 -21.881 6.631 1.00 27.51 150 TRP A O 1
ATOM 813 N N . ILE A 1 115 ? -8.817 -21.133 7.243 1.00 25.54 151 ILE A N 1
ATOM 814 C CA . ILE A 1 115 ? -9.134 -21.080 8.663 1.00 24.68 151 ILE A CA 1
ATOM 815 C C . ILE A 1 115 ? -8.519 -19.825 9.270 1.00 23.08 151 ILE A C 1
ATOM 816 O O . ILE A 1 115 ? -7.311 -19.618 9.193 1.00 25.15 151 ILE A O 1
ATOM 821 N N . GLY A 1 116 ? -9.359 -18.987 9.867 1.00 19.30 152 GLY A N 1
ATOM 822 C CA . GLY A 1 116 ? -8.874 -17.769 10.489 1.00 15.60 152 GLY A CA 1
ATOM 823 C C . GLY A 1 116 ? -9.310 -17.755 11.941 1.00 14.06 152 GLY A C 1
ATOM 824 O O . GLY A 1 116 ? -9.994 -18.675 12.384 1.00 12.68 152 GLY A O 1
ATOM 825 N N . SER A 1 117 ? -8.908 -16.729 12.684 1.00 13.00 153 SER A N 1
ATOM 826 C CA . SER A 1 117 ? -9.287 -16.623 14.088 1.00 12.92 153 SER A CA 1
ATOM 827 C C . SER A 1 117 ? -9.331 -15.170 14.535 1.00 12.57 153 SER A C 1
ATOM 828 O O . SER A 1 117 ? -8.798 -14.282 13.869 1.00 12.32 153 SER A O 1
ATOM 839 N N . VAL A 1 119 ? -9.347 -13.051 18.457 1.00 10.96 155 VAL A N 1
ATOM 840 C CA . VAL A 1 119 ? -9.377 -13.132 19.908 1.00 11.00 155 VAL A CA 1
ATOM 841 C C . VAL A 1 119 ? -9.305 -11.771 20.574 1.00 11.15 155 VAL A C 1
ATOM 842 O O . VAL A 1 119 ? -8.856 -10.791 19.973 1.00 10.47 155 VAL A O 1
ATOM 846 N N . GLY A 1 120 ? -9.748 -11.728 21.826 1.00 10.58 156 GLY A N 1
ATOM 847 C CA . GLY A 1 120 ? -9.711 -10.503 22.595 1.00 13.13 156 GLY A CA 1
ATOM 848 C C . GLY A 1 120 ? -8.538 -10.540 23.556 1.00 13.48 156 GLY A C 1
ATOM 849 O O . GLY A 1 120 ? -7.535 -11.208 23.289 1.00 15.66 156 GLY A O 1
ATOM 850 N N . ASP A 1 121 ? -8.652 -9.834 24.677 1.00 11.24 157 ASP A N 1
ATOM 851 C CA . ASP A 1 121 ? -7.564 -9.800 25.648 1.00 10.66 157 ASP A CA 1
ATOM 852 C C . ASP A 1 121 ? -7.997 -10.204 27.057 1.00 10.21 157 ASP A C 1
ATOM 853 O O . ASP A 1 121 ? -7.947 -9.405 27.997 1.00 9.77 157 ASP A O 1
ATOM 858 N N . ASP A 1 122 ? -8.404 -11.466 27.191 1.00 9.39 158 ASP A N 1
ATOM 859 C CA . ASP A 1 122 ? -8.851 -12.012 28.472 1.00 9.57 158 ASP A CA 1
ATOM 860 C C . ASP A 1 122 ? -7.797 -11.929 29.575 1.00 9.06 158 ASP A C 1
ATOM 861 O O . ASP A 1 122 ? -8.118 -11.626 30.724 1.00 8.04 158 ASP A O 1
ATOM 866 N N . GLU A 1 123 ? -6.540 -12.215 29.248 1.00 8.32 159 GLU A N 1
ATOM 867 C CA . GLU A 1 123 ? -5.492 -12.165 30.263 1.00 9.54 159 GLU A CA 1
ATOM 868 C C . GLU A 1 123 ? -5.385 -10.761 30.854 1.00 9.66 159 GLU A C 1
ATOM 869 O O . GLU A 1 123 ? -5.289 -10.600 32.073 1.00 8.94 159 GLU A O 1
ATOM 875 N N . GLU A 1 124 ? -5.411 -9.745 29.996 1.00 10.16 160 GLU A N 1
ATOM 876 C CA . GLU A 1 124 ? -5.326 -8.368 30.466 1.00 11.28 160 GLU A CA 1
ATOM 877 C C . GLU A 1 124 ? -6.491 -8.067 31.405 1.00 11.41 160 GLU A C 1
ATOM 878 O O . GLU A 1 124 ? -6.317 -7.410 32.429 1.00 10.52 160 GLU A O 1
ATOM 884 N N . ALA A 1 125 ? -7.678 -8.557 31.065 1.00 8.74 161 ALA A N 1
ATOM 885 C CA . ALA A 1 125 ? -8.853 -8.319 31.902 1.00 9.57 161 ALA A CA 1
ATOM 886 C C . ALA A 1 125 ? -8.675 -8.905 33.304 1.00 8.21 161 ALA A C 1
ATOM 887 O O . ALA A 1 125 ? -9.011 -8.261 34.307 1.00 8.80 161 ALA A O 1
ATOM 889 N N . GLY A 1 126 ? -8.147 -10.124 33.376 1.00 6.50 162 GLY A N 1
ATOM 890 C CA . GLY A 1 126 ? -7.939 -10.768 34.663 1.00 6.09 162 GLY A CA 1
ATOM 891 C C . GLY A 1 126 ? -6.904 -10.031 35.489 1.00 5.75 162 GLY A C 1
ATOM 892 O O . GLY A 1 126 ? -7.036 -9.870 36.701 1.00 6.40 162 GLY A O 1
ATOM 893 N N . TYR A 1 127 ? -5.852 -9.585 34.818 1.00 7.40 163 TYR A N 1
ATOM 894 C CA . TYR A 1 127 ? -4.774 -8.845 35.465 1.00 6.52 163 TYR A CA 1
ATOM 895 C C . TYR A 1 127 ? -5.293 -7.496 35.967 1.00 6.41 163 TYR A C 1
ATOM 896 O O . TYR A 1 127 ? -5.133 -7.145 37.138 1.00 7.22 163 TYR A O 1
ATOM 905 N N . ARG A 1 128 ? -5.928 -6.747 35.074 1.00 6.72 164 ARG A N 1
ATOM 906 C CA . ARG A 1 128 ? -6.441 -5.428 35.420 1.00 8.87 164 ARG A CA 1
ATOM 907 C C . ARG A 1 128 ? -7.475 -5.455 36.533 1.00 8.78 164 ARG A C 1
ATOM 908 O O . ARG A 1 128 ? -7.535 -4.529 37.334 1.00 10.11 164 ARG A O 1
ATOM 924 N N . LEU A 1 130 ? -7.577 -7.280 39.268 1.00 7.45 166 LEU A N 1
ATOM 925 C CA . LEU A 1 130 ? -6.945 -7.255 40.579 1.00 7.72 166 LEU A CA 1
ATOM 926 C C . LEU A 1 130 ? -6.250 -5.919 40.812 1.00 8.94 166 LEU A C 1
ATOM 927 O O . LEU A 1 130 ? -6.352 -5.362 41.901 1.00 8.55 166 LEU A O 1
ATOM 932 N N . LYS A 1 131 ? -5.550 -5.405 39.800 1.00 8.86 167 LYS A N 1
ATOM 933 C CA . LYS A 1 131 ? -4.863 -4.121 39.960 1.00 11.00 167 LYS A CA 1
ATOM 934 C C . LYS A 1 131 ? -5.858 -3.015 40.307 1.00 10.49 167 LYS A C 1
ATOM 935 O O . LYS A 1 131 ? -5.585 -2.178 41.171 1.00 10.08 167 LYS A O 1
ATOM 941 N N . GLU A 1 132 ? -7.012 -3.022 39.644 1.00 11.00 168 GLU A N 1
ATOM 942 C CA . GLU A 1 132 ? -8.047 -2.023 39.895 1.00 10.51 168 GLU A CA 1
ATOM 943 C C . GLU A 1 132 ? -8.633 -2.167 41.295 1.00 9.74 168 GLU A C 1
ATOM 944 O O . GLU A 1 132 ? -8.856 -1.171 41.990 1.00 10.59 168 GLU A O 1
ATOM 950 N N . LEU A 1 133 ? -8.895 -3.405 41.706 1.00 7.16 169 LEU A N 1
ATOM 951 C CA . LEU A 1 133 ? -9.447 -3.649 43.035 1.00 7.99 169 LEU A CA 1
ATOM 952 C C . LEU A 1 133 ? -8.470 -3.148 44.093 1.00 10.24 169 LEU A C 1
ATOM 953 O O . LEU A 1 133 ? -8.869 -2.499 45.063 1.00 9.85 169 LEU A O 1
ATOM 958 N N . LEU A 1 134 ? -7.189 -3.451 43.901 1.00 8.09 170 LEU A N 1
ATOM 959 C CA . LEU A 1 134 ? -6.163 -3.025 44.846 1.00 10.13 170 LEU A CA 1
ATOM 960 C C . LEU A 1 134 ? -6.093 -1.506 44.900 1.00 9.94 170 LEU A C 1
ATOM 961 O O . LEU A 1 134 ? -5.929 -0.919 45.973 1.00 10.14 170 LEU A O 1
ATOM 966 N N . HIS A 1 135 ? -6.225 -0.868 43.744 1.00 10.73 171 HIS A N 1
ATOM 967 C CA . HIS A 1 135 ? -6.171 0.587 43.702 1.00 14.24 171 HIS A CA 1
ATOM 968 C C . HIS A 1 135 ? -7.314 1.215 44.491 1.00 14.74 171 HIS A C 1
ATOM 969 O O . HIS A 1 135 ? -7.111 2.157 45.262 1.00 15.75 171 HIS A O 1
ATOM 976 N N . LYS A 1 136 ? -8.519 0.690 44.301 1.00 13.30 172 LYS A N 1
ATOM 977 C CA . LYS A 1 136 ? -9.687 1.221 44.992 1.00 14.23 172 LYS A CA 1
ATOM 978 C C . LYS A 1 136 ? -9.687 0.934 46.491 1.00 14.29 172 LYS A C 1
ATOM 979 O O . LYS A 1 136 ? -10.181 1.742 47.278 1.00 15.53 172 LYS A O 1
ATOM 985 N N . LEU A 1 137 ? -9.137 -0.208 46.894 1.00 12.71 173 LEU A N 1
ATOM 986 C CA . LEU A 1 137 ? -9.086 -0.541 48.314 1.00 11.56 173 LEU A CA 1
ATOM 987 C C . LEU A 1 137 ? -8.202 0.470 49.037 1.00 13.03 173 LEU A C 1
ATOM 988 O O . LEU A 1 137 ? -8.488 0.868 50.171 1.00 12.62 173 LEU A O 1
ATOM 993 N N . GLY A 1 138 ? -7.126 0.878 48.370 1.00 14.34 174 GLY A N 1
ATOM 994 C CA . GLY A 1 138 ? -6.206 1.837 48.953 1.00 17.71 174 GLY A CA 1
ATOM 995 C C . GLY A 1 138 ? -5.349 1.267 50.065 1.00 20.48 174 GLY A C 1
ATOM 996 O O . GLY A 1 138 ? -5.354 0.057 50.308 1.00 18.77 174 GLY A O 1
ATOM 997 N N . PRO A 1 139 ? -4.590 2.126 50.757 1.00 22.63 175 PRO A N 1
ATOM 998 C CA . PRO A 1 139 ? -3.697 1.785 51.865 1.00 27.03 175 PRO A CA 1
ATOM 999 C C . PRO A 1 139 ? -4.344 1.005 53.007 1.00 28.56 175 PRO A C 1
ATOM 1000 O O . PRO A 1 139 ? -5.562 1.006 53.176 1.00 29.59 175 PRO A O 1
ATOM 1004 N N . VAL A 1 140 ? -3.485 0.366 53.792 1.00 32.33 176 VAL A N 1
ATOM 1005 C CA . VAL A 1 140 ? -3.850 -0.457 54.934 1.00 34.85 176 VAL A CA 1
ATOM 1006 C C . VAL A 1 140 ? -2.644 -1.315 55.358 1.00 36.66 176 VAL A C 1
ATOM 1007 O O . VAL A 1 140 ? -2.594 -1.796 56.491 1.00 37.91 176 VAL A O 1
ATOM 1011 N N . PRO A 1 141 ? -1.656 -1.505 54.452 1.00 37.06 177 PRO A N 1
ATOM 1012 C CA . PRO A 1 141 ? -0.448 -2.300 54.702 1.00 37.98 177 PRO A CA 1
ATOM 1013 C C . PRO A 1 141 ? 0.280 -2.161 56.035 1.00 38.02 177 PRO A C 1
ATOM 1014 O O . PRO A 1 141 ? -0.245 -1.614 57.007 1.00 39.11 177 PRO A O 1
ATOM 1018 N N . ALA A 1 142 ? 1.511 -2.672 56.041 1.00 38.33 178 ALA A N 1
ATOM 1019 C CA . ALA A 1 142 ? 2.391 -2.663 57.201 1.00 38.50 178 ALA A CA 1
ATOM 1020 C C . ALA A 1 142 ? 2.035 -3.797 58.158 1.00 37.59 178 ALA A C 1
ATOM 1021 O O . ALA A 1 142 ? 1.441 -3.571 59.212 1.00 38.61 178 ALA A O 1
ATOM 1023 N N . GLY A 1 143 ? 2.393 -5.021 57.778 1.00 37.19 179 GLY A N 1
ATOM 1024 C CA . GLY A 1 143 ? 2.119 -6.171 58.623 1.00 35.52 179 GLY A CA 1
ATOM 1025 C C . GLY A 1 143 ? 0.772 -6.829 58.388 1.00 34.24 179 GLY A C 1
ATOM 1026 O O . GLY A 1 143 ? 0.556 -7.976 58.787 1.00 35.02 179 GLY A O 1
ATOM 1027 N N . HIS A 1 144 ? -0.139 -6.111 57.740 1.00 32.33 180 HIS A N 1
ATOM 1028 C CA . HIS A 1 144 ? -1.466 -6.645 57.463 1.00 29.45 180 HIS A CA 1
ATOM 1029 C C . HIS A 1 144 ? -1.536 -7.154 56.037 1.00 27.06 180 HIS A C 1
ATOM 1030 O O . HIS A 1 144 ? -1.054 -6.503 55.110 1.00 27.81 180 HIS A O 1
ATOM 1037 N N . GLY A 1 145 ? -2.133 -8.323 55.863 1.00 23.01 181 GLY A N 1
ATOM 1038 C CA . GLY A 1 145 ? -2.269 -8.859 54.528 1.00 19.07 181 GLY A CA 1
ATOM 1039 C C . GLY A 1 145 ? -3.594 -8.380 53.975 1.00 16.41 181 GLY A C 1
ATOM 1040 O O . GLY A 1 145 ? -4.405 -7.809 54.701 1.00 16.52 181 GLY A O 1
ATOM 1041 N N . ILE A 1 146 ? -3.804 -8.585 52.683 1.00 11.52 182 ILE A N 1
ATOM 1042 C CA . ILE A 1 146 ? -5.051 -8.209 52.033 1.00 10.33 182 ILE A CA 1
ATOM 1043 C C . ILE A 1 146 ? -5.613 -9.536 51.546 1.00 10.75 182 ILE A C 1
ATOM 1044 O O . ILE A 1 146 ? -5.158 -10.075 50.538 1.00 11.34 182 ILE A O 1
ATOM 1049 N N . GLU A 1 147 ? -6.599 -10.069 52.261 1.00 8.85 183 GLU A N 1
ATOM 1050 C CA . GLU A 1 147 ? -7.164 -11.355 51.887 1.00 8.69 183 GLU A CA 1
ATOM 1051 C C . GLU A 1 147 ? -8.122 -11.266 50.715 1.00 8.11 183 GLU A C 1
ATOM 1052 O O . GLU A 1 147 ? -8.975 -10.380 50.643 1.00 8.09 183 GLU A O 1
ATOM 1058 N N . LEU A 1 148 ? -7.949 -12.212 49.798 1.00 7.53 184 LEU A N 1
ATOM 1059 C CA . LEU A 1 148 ? -8.700 -12.283 48.553 1.00 7.00 184 LEU A CA 1
ATOM 1060 C C . LEU A 1 148 ? -9.352 -13.631 48.279 1.00 6.11 184 LEU A C 1
ATOM 1061 O O . LEU A 1 148 ? -8.794 -14.679 48.601 1.00 7.86 184 LEU A O 1
ATOM 1066 N N . LEU A 1 149 ? -10.538 -13.588 47.677 1.00 8.35 185 LEU A N 1
ATOM 1067 C CA . LEU A 1 149 ? -11.246 -14.793 47.266 1.00 6.36 185 LEU A CA 1
ATOM 1068 C C . LEU A 1 149 ? -11.378 -14.640 45.758 1.00 6.54 185 LEU A C 1
ATOM 1069 O O . LEU A 1 149 ? -11.579 -13.527 45.264 1.00 7.17 185 LEU A O 1
ATOM 1074 N N . ALA A 1 150 ? -11.247 -15.737 45.025 1.00 6.22 186 ALA A N 1
ATOM 1075 C CA . ALA A 1 150 ? -11.380 -15.678 43.574 1.00 7.26 186 ALA A CA 1
ATOM 1076 C C . ALA A 1 150 ? -12.377 -16.709 43.067 1.00 8.45 186 ALA A C 1
ATOM 1077 O O . ALA A 1 150 ? -12.364 -17.865 43.486 1.00 8.83 186 ALA A O 1
ATOM 1079 N N . PHE A 1 151 ? -13.251 -16.269 42.171 1.00 8.08 187 PHE A N 1
ATOM 1080 C CA . PHE A 1 151 ? -14.256 -17.139 41.576 1.00 8.60 187 PHE A CA 1
ATOM 1081 C C . PHE A 1 151 ? -13.971 -17.192 40.087 1.00 9.65 187 PHE A C 1
ATOM 1082 O O . PHE A 1 151 ? -14.108 -16.187 39.387 1.00 10.05 187 PHE A O 1
ATOM 1090 N N . SER A 1 152 ? -13.563 -18.357 39.598 1.00 8.82 188 SER A N 1
ATOM 1091 C CA . SER A 1 152 ? -13.264 -18.491 38.180 1.00 9.27 188 SER A CA 1
ATOM 1092 C C . SER A 1 152 ? -14.431 -19.182 37.485 1.00 9.78 188 SER A C 1
ATOM 1093 O O . SER A 1 152 ? -15.381 -19.592 38.141 1.00 10.34 188 SER A O 1
ATOM 1096 N N . GLY A 1 153 ? -14.363 -19.300 36.162 1.00 10.50 189 GLY A N 1
ATOM 1097 C CA . GLY A 1 153 ? -15.444 -19.925 35.417 1.00 11.16 189 GLY A CA 1
ATOM 1098 C C . GLY A 1 153 ? -15.287 -21.423 35.275 1.00 13.75 189 GLY A C 1
ATOM 1099 O O . GLY A 1 153 ? -14.979 -22.115 36.244 1.00 15.72 189 GLY A O 1
ATOM 1100 N N . LEU A 1 154 ? -15.529 -21.931 34.070 1.00 12.06 190 LEU A N 1
ATOM 1101 C CA . LEU A 1 154 ? -15.369 -23.353 33.804 1.00 13.56 190 LEU A CA 1
ATOM 1102 C C . LEU A 1 154 ? -13.862 -23.562 33.686 1.00 14.19 190 LEU A C 1
ATOM 1103 O O . LEU A 1 154 ? -13.222 -23.001 32.800 1.00 14.49 190 LEU A O 1
ATOM 1108 N N . LYS A 1 155 ? -13.299 -24.357 34.590 1.00 15.32 191 LYS A N 1
ATOM 1109 C CA . LYS A 1 155 ? -11.860 -24.597 34.611 1.00 16.89 191 LYS A CA 1
ATOM 1110 C C . LYS A 1 155 ? -11.218 -24.965 33.275 1.00 18.26 191 LYS A C 1
ATOM 1111 O O . LYS A 1 155 ? -10.133 -24.478 32.953 1.00 18.30 191 LYS A O 1
ATOM 1117 N N . VAL A 1 156 ? -11.880 -25.812 32.495 1.00 19.08 192 VAL A N 1
ATOM 1118 C CA . VAL A 1 156 ? -11.319 -26.249 31.218 1.00 20.95 192 VAL A CA 1
ATOM 1119 C C . VAL A 1 156 ? -11.383 -25.254 30.063 1.00 21.04 192 VAL A C 1
ATOM 1120 O O . VAL A 1 156 ? -10.842 -25.526 28.993 1.00 22.31 192 VAL A O 1
ATOM 1124 N N . THR A 1 157 ? -12.022 -24.106 30.268 1.00 18.97 193 THR A N 1
ATOM 1125 C CA . THR A 1 157 ? -12.141 -23.125 29.191 1.00 16.58 193 THR A CA 1
ATOM 1126 C C . THR A 1 157 ? -11.011 -22.101 29.148 1.00 15.58 193 THR A C 1
ATOM 1127 O O . THR A 1 157 ? -10.481 -21.694 30.183 1.00 13.80 193 THR A O 1
ATOM 1131 N N . PRO A 1 158 ? -10.623 -21.678 27.937 1.00 13.91 194 PRO A N 1
ATOM 1132 C CA . PRO A 1 158 ? -9.552 -20.690 27.787 1.00 14.28 194 PRO A CA 1
ATOM 1133 C C . PRO A 1 158 ? -9.891 -19.338 28.425 1.00 13.04 194 PRO A C 1
ATOM 1134 O O . PRO A 1 158 ? -9.007 -18.659 28.939 1.00 12.10 194 PRO A O 1
ATOM 1138 N N . ALA A 1 159 ? -11.163 -18.948 28.403 1.00 11.28 195 ALA A N 1
ATOM 1139 C CA . ALA A 1 159 ? -11.550 -17.675 29.007 1.00 9.76 195 ALA A CA 1
ATOM 1140 C C . ALA A 1 159 ? -11.197 -17.698 30.489 1.00 11.34 195 ALA A C 1
ATOM 1141 O O . ALA A 1 159 ? -10.667 -16.725 31.034 1.00 10.02 195 ALA A O 1
ATOM 1143 N N . ALA A 1 160 ? -11.493 -18.815 31.143 1.00 10.01 196 ALA A N 1
ATOM 1144 C CA . ALA A 1 160 ? -11.194 -18.955 32.559 1.00 9.93 196 ALA A CA 1
ATOM 1145 C C . ALA A 1 160 ? -9.684 -19.030 32.765 1.00 10.30 196 ALA A C 1
ATOM 1146 O O . ALA A 1 160 ? -9.133 -18.342 33.626 1.00 10.60 196 ALA A O 1
ATOM 1148 N N . GLN A 1 161 ? -9.015 -19.867 31.975 1.00 9.82 197 GLN A N 1
ATOM 1149 C CA . GLN A 1 161 ? -7.567 -20.027 32.096 1.00 9.43 197 GLN A CA 1
ATOM 1150 C C . GLN A 1 161 ? -6.811 -18.718 31.890 1.00 8.88 197 GLN A C 1
ATOM 1151 O O . GLN A 1 161 ? -5.913 -18.382 32.669 1.00 8.77 197 GLN A O 1
ATOM 1157 N N . LEU A 1 162 ? -7.164 -17.987 30.836 1.00 8.32 198 LEU A N 1
ATOM 1158 C CA . LEU A 1 162 ? -6.502 -16.726 30.529 1.00 8.40 198 LEU A CA 1
ATOM 1159 C C . LEU A 1 162 ? -6.759 -15.658 31.584 1.00 7.99 198 LEU A C 1
ATOM 1160 O O . LEU A 1 162 ? -5.844 -14.931 31.971 1.00 6.53 198 LEU A O 1
ATOM 1165 N N . ARG A 1 163 ? -7.997 -15.551 32.055 1.00 7.16 199 ARG A N 1
ATOM 1166 C CA . ARG A 1 163 ? -8.279 -14.555 33.076 1.00 5.41 199 ARG A CA 1
ATOM 1167 C C . ARG A 1 163 ? -7.540 -14.912 34.361 1.00 6.36 199 ARG A C 1
ATOM 1168 O O . ARG A 1 163 ? -7.020 -14.029 35.045 1.00 5.63 199 ARG A O 1
ATOM 1176 N N . GLU A 1 164 ? -7.459 -16.202 34.676 1.00 6.34 200 GLU A N 1
ATOM 1177 C CA . GLU A 1 164 ? -6.746 -16.626 35.874 1.00 7.51 200 GLU A CA 1
ATOM 1178 C C . GLU A 1 164 ? -5.256 -16.343 35.724 1.00 7.14 200 GLU A C 1
ATOM 1179 O O . GLU A 1 164 ? -4.592 -15.967 36.691 1.00 6.73 200 GLU A O 1
ATOM 1185 N N . ARG A 1 165 ? -4.723 -16.529 34.519 1.00 6.39 201 ARG A N 1
ATOM 1186 C CA . ARG A 1 165 ? -3.306 -16.263 34.301 1.00 6.48 201 ARG A CA 1
ATOM 1187 C C . ARG A 1 165 ? -3.025 -14.798 34.627 1.00 6.41 201 ARG A C 1
ATOM 1188 O O . ARG A 1 165 ? -2.017 -14.479 35.255 1.00 6.35 201 ARG A O 1
ATOM 1196 N N . GLY A 1 166 ? -3.928 -13.913 34.205 1.00 6.18 202 GLY A N 1
ATOM 1197 C CA . GLY A 1 166 ? -3.768 -12.493 34.480 1.00 5.58 202 GLY A CA 1
ATOM 1198 C C . GLY A 1 166 ? -3.794 -12.247 35.974 1.00 6.34 202 GLY A C 1
ATOM 1199 O O . GLY A 1 166 ? -2.996 -11.470 36.501 1.00 7.30 202 GLY A O 1
ATOM 1200 N N . LEU A 1 167 ? -4.723 -12.909 36.660 1.00 5.37 203 LEU A N 1
ATOM 1201 C CA . LEU A 1 167 ? -4.831 -12.788 38.110 1.00 5.93 203 LEU A CA 1
ATOM 1202 C C . LEU A 1 167 ? -3.524 -13.226 38.769 1.00 6.79 203 LEU A C 1
ATOM 1203 O O . LEU A 1 167 ? -3.007 -12.542 39.654 1.00 6.97 203 LEU A O 1
ATOM 1208 N N . ARG A 1 168 ? -2.996 -14.370 38.335 1.00 6.82 204 ARG A N 1
ATOM 1209 C CA . ARG A 1 168 ? -1.753 -14.898 38.895 1.00 7.69 204 ARG A CA 1
ATOM 1210 C C . ARG A 1 168 ? -0.597 -13.926 38.693 1.00 6.75 204 ARG A C 1
ATOM 1211 O O . ARG A 1 168 ? 0.262 -13.793 39.560 1.00 6.69 204 ARG A O 1
ATOM 1219 N N . ARG A 1 169 ? -0.565 -13.250 37.548 1.00 6.66 205 ARG A N 1
ATOM 1220 C CA . ARG A 1 169 ? 0.501 -12.292 37.291 1.00 8.10 205 ARG A CA 1
ATOM 1221 C C . ARG A 1 169 ? 0.409 -11.129 38.274 1.00 7.76 205 ARG A C 1
ATOM 1222 O O . ARG A 1 169 ? 1.422 -10.675 38.808 1.00 8.28 205 ARG A O 1
ATOM 1230 N N . ALA A 1 170 ? -0.810 -10.660 38.529 1.00 7.02 206 ALA A N 1
ATOM 1231 C CA . ALA A 1 170 ? -1.011 -9.557 39.464 1.00 8.22 206 ALA A CA 1
ATOM 1232 C C . ALA A 1 170 ? -0.652 -9.991 40.887 1.00 7.58 206 ALA A C 1
ATOM 1233 O O . ALA A 1 170 ? -0.066 -9.224 41.650 1.00 8.42 206 ALA A O 1
ATOM 1235 N N . LEU A 1 171 ? -0.995 -11.224 41.248 1.00 6.96 207 LEU A N 1
ATOM 1236 C CA . LEU A 1 171 ? -0.670 -11.718 42.584 1.00 5.86 207 LEU A CA 1
ATOM 1237 C C . LEU A 1 171 ? 0.838 -11.811 42.795 1.00 6.95 207 LEU A C 1
ATOM 1238 O O . LEU A 1 171 ? 1.332 -11.585 43.896 1.00 7.44 207 LEU A O 1
ATOM 1243 N N . ALA A 1 172 ? 1.572 -12.153 41.742 1.00 5.91 208 ALA A N 1
ATOM 1244 C CA . ALA A 1 172 ? 3.018 -12.272 41.866 1.00 6.86 208 ALA A CA 1
ATOM 1245 C C . ALA A 1 172 ? 3.664 -10.916 42.115 1.00 8.30 208 ALA A C 1
ATOM 1246 O O . ALA A 1 172 ? 4.740 -10.835 42.698 1.00 8.64 208 ALA A O 1
ATOM 1248 N N . GLU A 1 173 ? 2.995 -9.855 41.675 1.00 6.55 209 GLU A N 1
ATOM 1249 C CA . GLU A 1 173 ? 3.508 -8.504 41.835 1.00 7.46 209 GLU A CA 1
ATOM 1250 C C . GLU A 1 173 ? 3.096 -7.879 43.157 1.00 8.26 209 GLU A C 1
ATOM 1251 O O . GLU A 1 173 ? 3.624 -6.835 43.543 1.00 9.26 209 GLU A O 1
ATOM 1257 N N . HIS A 1 174 ? 2.167 -8.527 43.852 1.00 7.84 210 HIS A N 1
ATOM 1258 C CA . HIS A 1 174 ? 1.658 -8.014 45.119 1.00 9.21 210 HIS A CA 1
ATOM 1259 C C . HIS A 1 174 ? 1.598 -9.079 46.210 1.00 9.40 210 HIS A C 1
ATOM 1260 O O . HIS A 1 174 ? 0.530 -9.581 46.550 1.00 9.14 210 HIS A O 1
ATOM 1267 N N . PRO A 1 175 ? 2.755 -9.429 46.782 1.00 11.61 211 PRO A N 1
ATOM 1268 C CA . PRO A 1 175 ? 2.813 -10.442 47.838 1.00 12.20 211 PRO A CA 1
ATOM 1269 C C . PRO A 1 175 ? 1.957 -10.145 49.071 1.00 12.11 211 PRO A C 1
ATOM 1270 O O . PRO A 1 175 ? 1.657 -11.051 49.848 1.00 11.90 211 PRO A O 1
ATOM 1274 N N . GLN A 1 176 ? 1.554 -8.889 49.250 1.00 10.45 212 GLN A N 1
ATOM 1275 C CA . GLN A 1 176 ? 0.717 -8.533 50.396 1.00 10.70 212 GLN A CA 1
ATOM 1276 C C . GLN A 1 176 ? -0.690 -9.110 50.231 1.00 10.71 212 GLN A C 1
ATOM 1277 O O . GLN A 1 176 ? -1.413 -9.300 51.211 1.00 10.19 212 GLN A O 1
ATOM 1283 N N . VAL A 1 177 ? -1.075 -9.385 48.989 1.00 8.15 213 VAL A N 1
ATOM 1284 C CA . VAL A 1 177 ? -2.389 -9.961 48.716 1.00 10.03 213 VAL A CA 1
ATOM 1285 C C . VAL A 1 177 ? -2.313 -11.465 48.945 1.00 10.80 213 VAL A C 1
ATOM 1286 O O . VAL A 1 177 ? -1.449 -12.150 48.394 1.00 10.22 213 VAL A O 1
ATOM 1290 N N . HIS A 1 178 ? -3.217 -11.979 49.771 1.00 9.01 214 HIS A N 1
ATOM 1291 C CA . HIS A 1 178 ? -3.230 -13.401 50.073 1.00 9.72 214 HIS A CA 1
ATOM 1292 C C . HIS A 1 178 ? -4.480 -14.078 49.542 1.00 9.65 214 HIS A C 1
ATOM 1293 O O . HIS A 1 178 ? -5.566 -13.911 50.096 1.00 10.10 214 HIS A O 1
ATOM 1300 N N . LEU A 1 179 ? -4.327 -14.821 48.451 1.00 8.05 215 LEU A N 1
ATOM 1301 C CA . LEU A 1 179 ? -5.445 -15.544 47.862 1.00 8.32 215 LEU A CA 1
ATOM 1302 C C . LEU A 1 179 ? -5.753 -16.704 48.793 1.00 10.73 215 LEU A C 1
ATOM 1303 O O . LEU A 1 179 ? -4.996 -17.677 48.855 1.00 13.57 215 LEU A O 1
ATOM 1308 N N . ARG A 1 180 ? -6.853 -16.604 49.528 1.00 10.69 216 ARG A N 1
ATOM 1309 C CA . ARG A 1 180 ? -7.206 -17.665 50.460 1.00 11.65 216 ARG A CA 1
ATOM 1310 C C . ARG A 1 180 ? -7.777 -18.877 49.745 1.00 12.10 216 ARG A C 1
ATOM 1311 O O . ARG A 1 180 ? -7.571 -20.017 50.170 1.00 12.63 216 ARG A O 1
ATOM 1319 N N . GLN A 1 181 ? -8.488 -18.631 48.652 1.00 11.67 217 GLN A N 1
ATOM 1320 C CA . GLN A 1 181 ? -9.084 -19.714 47.891 1.00 11.40 217 GLN A CA 1
ATOM 1321 C C . GLN A 1 181 ? -9.601 -19.244 46.545 1.00 10.71 217 GLN A C 1
ATOM 1322 O O . GLN A 1 181 ? -10.156 -18.153 46.426 1.00 9.39 217 GLN A O 1
ATOM 1328 N N . LEU A 1 182 ? -9.396 -20.075 45.531 1.00 10.50 218 LEU A N 1
ATOM 1329 C CA . LEU A 1 182 ? -9.909 -19.803 44.201 1.00 10.58 218 LEU A CA 1
ATOM 1330 C C . LEU A 1 182 ? -10.804 -20.995 43.914 1.00 11.79 218 LEU A C 1
ATOM 1331 O O . LEU A 1 182 ? -10.359 -22.139 43.988 1.00 13.08 218 LEU A O 1
ATOM 1336 N N . VAL A 1 183 ? -12.073 -20.735 43.628 1.00 10.47 219 VAL A N 1
ATOM 1337 C CA . VAL A 1 183 ? -12.999 -21.814 43.320 1.00 12.55 219 VAL A CA 1
ATOM 1338 C C . VAL A 1 183 ? -13.533 -21.635 41.911 1.00 13.42 219 VAL A C 1
ATOM 1339 O O . VAL A 1 183 ? -13.426 -20.560 41.324 1.00 10.84 219 VAL A O 1
ATOM 1343 N N . TYR A 1 184 ? -14.094 -22.703 41.365 1.00 11.91 220 TYR A N 1
ATOM 1344 C CA . TYR A 1 184 ? -14.640 -22.658 40.023 1.00 14.05 220 TYR A CA 1
ATOM 1345 C C . TYR A 1 184 ? -16.154 -22.588 40.103 1.00 13.58 220 TYR A C 1
ATOM 1346 O O . TYR A 1 184 ? -16.823 -23.573 40.425 1.00 14.58 220 TYR A O 1
ATOM 1355 N N . GLY A 1 185 ? -16.680 -21.393 39.841 1.00 11.87 221 GLY A N 1
ATOM 1356 C CA . GLY A 1 185 ? -18.113 -21.170 39.890 1.00 12.11 221 GLY A CA 1
ATOM 1357 C C . GLY A 1 185 ? -18.825 -21.514 38.595 1.00 12.00 221 GLY A C 1
ATOM 1358 O O . GLY A 1 185 ? -20.041 -21.368 38.506 1.00 12.14 221 GLY A O 1
ATOM 1359 N N . GLU A 1 186 ? -18.062 -21.939 37.591 1.00 12.67 222 GLU A N 1
ATOM 1360 C CA . GLU A 1 186 ? -18.609 -22.345 36.294 1.00 14.77 222 GLU A CA 1
ATOM 1361 C C . GLU A 1 186 ? -19.482 -21.295 35.611 1.00 14.05 222 GLU A C 1
ATOM 1362 O O . GLU A 1 186 ? -20.434 -21.646 34.908 1.00 13.76 222 GLU A O 1
ATOM 1368 N N . TRP A 1 187 ? -19.151 -20.019 35.813 1.00 12.90 223 TRP A N 1
ATOM 1369 C CA . TRP A 1 187 ? -19.888 -18.888 35.236 1.00 12.45 223 TRP A CA 1
ATOM 1370 C C . TRP A 1 187 ? -21.290 -18.759 35.827 1.00 13.81 223 TRP A C 1
ATOM 1371 O O . TRP A 1 187 ? -22.053 -17.885 35.414 1.00 14.03 223 TRP A O 1
ATOM 1382 N N . ASN A 1 188 ? -21.613 -19.614 36.795 1.00 13.34 224 ASN A N 1
ATOM 1383 C CA . ASN A 1 188 ? -22.949 -19.671 37.396 1.00 15.54 224 ASN A CA 1
ATOM 1384 C C . ASN A 1 188 ? -23.161 -18.845 38.666 1.00 14.43 224 ASN A C 1
ATOM 1385 O O . ASN A 1 188 ? -22.436 -18.992 39.650 1.00 14.15 224 ASN A O 1
ATOM 1390 N N . ARG A 1 189 ? -24.185 -17.994 38.633 1.00 13.56 225 ARG A N 1
ATOM 1391 C CA . ARG A 1 189 ? -24.518 -17.113 39.746 1.00 13.83 225 ARG A CA 1
ATOM 1392 C C . ARG A 1 189 ? -24.917 -17.820 41.040 1.00 15.33 225 ARG A C 1
ATOM 1393 O O . ARG A 1 189 ? -24.371 -17.523 42.100 1.00 13.64 225 ARG A O 1
ATOM 1401 N N . GLU A 1 190 ? -25.869 -18.745 40.976 1.00 16.51 226 GLU A N 1
ATOM 1402 C CA . GLU A 1 190 ? -26.275 -19.429 42.199 1.00 19.11 226 GLU A CA 1
ATOM 1403 C C . GLU A 1 190 ? -25.164 -20.299 42.779 1.00 18.68 226 GLU A C 1
ATOM 1404 O O . GLU A 1 190 ? -25.059 -20.437 43.997 1.00 18.53 226 GLU A O 1
ATOM 1410 N N . ARG A 1 191 ? -24.332 -20.878 41.918 1.00 16.93 227 ARG A N 1
ATOM 1411 C CA . ARG A 1 191 ? -23.232 -21.711 42.399 1.00 16.78 227 ARG A CA 1
ATOM 1412 C C . ARG A 1 191 ? -22.230 -20.838 43.152 1.00 16.47 227 ARG A C 1
ATOM 1413 O O . ARG A 1 191 ? -21.794 -21.182 44.249 1.00 14.42 227 ARG A O 1
ATOM 1421 N N . ALA A 1 192 ? -21.867 -19.703 42.562 1.00 14.71 228 ALA A N 1
ATOM 1422 C CA . ALA A 1 192 ? -20.928 -18.788 43.206 1.00 15.17 228 ALA A CA 1
ATOM 1423 C C . ALA A 1 192 ? -21.545 -18.288 44.504 1.00 14.79 228 ALA A C 1
ATOM 1424 O O . ALA A 1 192 ? -20.851 -18.105 45.506 1.00 13.80 228 ALA A O 1
ATOM 1426 N N . TYR A 1 193 ? -22.856 -18.063 44.476 1.00 15.77 229 TYR A N 1
ATOM 1427 C CA . TYR A 1 193 ? -23.582 -17.596 45.651 1.00 16.64 229 TYR A CA 1
ATOM 1428 C C . TYR A 1 193 ? -23.413 -18.598 46.789 1.00 16.53 229 TYR A C 1
ATOM 1429 O O . TYR A 1 193 ? -23.112 -18.217 47.920 1.00 15.65 229 TYR A O 1
ATOM 1438 N N . ARG A 1 194 ? -23.608 -19.877 46.481 1.00 16.65 230 ARG A N 1
ATOM 1439 C CA . ARG A 1 194 ? -23.482 -20.929 47.481 1.00 17.80 230 ARG A CA 1
ATOM 1440 C C . ARG A 1 194 ? -22.054 -21.038 47.996 1.00 17.33 230 ARG A C 1
ATOM 1441 O O . ARG A 1 194 ? -21.827 -21.182 49.197 1.00 17.04 230 ARG A O 1
ATOM 1449 N N . GLN A 1 195 ? -21.089 -20.964 47.085 1.00 15.65 231 GLN A N 1
ATOM 1450 C CA . GLN A 1 195 ? -19.687 -21.045 47.469 1.00 15.94 231 GLN A CA 1
ATOM 1451 C C . GLN A 1 195 ? -19.298 -19.853 48.343 1.00 15.11 231 GLN A C 1
ATOM 1452 O O . GLN A 1 195 ? -18.564 -20.009 49.323 1.00 14.55 231 GLN A O 1
ATOM 1458 N N . ALA A 1 196 ? -19.801 -18.669 47.993 1.00 14.01 232 ALA A N 1
ATOM 1459 C CA . ALA A 1 196 ? -19.502 -17.447 48.736 1.00 15.19 232 ALA A CA 1
ATOM 1460 C C . ALA A 1 196 ? -20.060 -17.478 50.152 1.00 16.14 232 ALA A C 1
ATOM 1461 O O . ALA A 1 196 ? -19.434 -16.972 51.081 1.00 16.15 232 ALA A O 1
ATOM 1463 N N . GLN A 1 197 ? -21.240 -18.065 50.321 1.00 17.61 233 GLN A N 1
ATOM 1464 C CA . GLN A 1 197 ? -21.835 -18.146 51.650 1.00 19.11 233 GLN A CA 1
ATOM 1465 C C . GLN A 1 197 ? -20.864 -18.821 52.606 1.00 19.18 233 GLN A C 1
ATOM 1466 O O . GLN A 1 197 ? -20.708 -18.403 53.750 1.00 20.84 233 GLN A O 1
ATOM 1472 N N . GLN A 1 198 ? -20.216 -19.873 52.122 1.00 20.42 234 GLN A N 1
ATOM 1473 C CA . GLN A 1 198 ? -19.268 -20.623 52.931 1.00 21.47 234 GLN A CA 1
ATOM 1474 C C . GLN A 1 198 ? -17.931 -19.901 53.069 1.00 20.27 234 GLN A C 1
ATOM 1475 O O . GLN A 1 198 ? -17.438 -19.694 54.179 1.00 18.84 234 GLN A O 1
ATOM 1481 N N . LEU A 1 199 ? -17.357 -19.511 51.935 1.00 18.26 235 LEU A N 1
ATOM 1482 C CA . LEU A 1 199 ? -16.061 -18.837 51.915 1.00 18.00 235 LEU A CA 1
ATOM 1483 C C . LEU A 1 199 ? -15.981 -17.523 52.694 1.00 17.75 235 LEU A C 1
ATOM 1484 O O . LEU A 1 199 ? -15.000 -17.278 53.400 1.00 17.61 235 LEU A O 1
ATOM 1489 N N . LEU A 1 200 ? -16.996 -16.673 52.572 1.00 17.42 236 LEU A N 1
ATOM 1490 C CA . LEU A 1 200 ? -16.978 -15.396 53.275 1.00 18.48 236 LEU A CA 1
ATOM 1491 C C . LEU A 1 200 ? -17.117 -15.560 54.780 1.00 19.24 236 LEU A C 1
ATOM 1492 O O . LEU A 1 200 ? -16.730 -14.677 55.543 1.00 19.58 236 LEU A O 1
ATOM 1497 N N . LYS A 1 201 ? -17.670 -16.692 55.200 1.00 20.58 237 LYS A N 1
ATOM 1498 C CA . LYS A 1 201 ? -17.833 -16.966 56.621 1.00 22.71 237 LYS A CA 1
ATOM 1499 C C . LYS A 1 201 ? -16.512 -17.523 57.148 1.00 21.60 237 LYS A C 1
ATOM 1500 O O . LYS A 1 201 ? -16.068 -17.180 58.246 1.00 21.82 237 LYS A O 1
ATOM 1506 N N . ARG A 1 202 ? -15.889 -18.380 56.346 1.00 20.53 238 ARG A N 1
ATOM 1507 C CA . ARG A 1 202 ? -14.615 -19.002 56.692 1.00 19.27 238 ARG A CA 1
ATOM 1508 C C . ARG A 1 202 ? -13.457 -18.006 56.687 1.00 19.00 238 ARG A C 1
ATOM 1509 O O . ARG A 1 202 ? -12.538 -18.109 57.501 1.00 18.03 238 ARG A O 1
ATOM 1517 N N . TYR A 1 203 ? -13.507 -17.048 55.765 1.00 17.22 239 TYR A N 1
ATOM 1518 C CA . TYR A 1 203 ? -12.454 -16.042 55.635 1.00 15.67 239 TYR A CA 1
ATOM 1519 C C . TYR A 1 203 ? -13.034 -14.641 55.793 1.00 15.41 239 TYR A C 1
ATOM 1520 O O . TYR A 1 203 ? -13.147 -13.886 54.826 1.00 14.27 239 TYR A O 1
ATOM 1529 N N . PRO A 1 204 ? -13.411 -14.270 57.024 1.00 13.65 240 PRO A N 1
ATOM 1530 C CA . PRO A 1 204 ? -13.985 -12.950 57.287 1.00 12.98 240 PRO A CA 1
ATOM 1531 C C . PRO A 1 204 ? -13.056 -11.761 57.030 1.00 12.30 240 PRO A C 1
ATOM 1532 O O . PRO A 1 204 ? -13.522 -10.628 56.904 1.00 13.52 240 PRO A O 1
ATOM 1536 N N . LYS A 1 205 ? -11.751 -12.007 56.960 1.00 12.27 241 LYS A N 1
ATOM 1537 C CA . LYS A 1 205 ? -10.808 -10.920 56.716 1.00 11.37 241 LYS A CA 1
ATOM 1538 C C . LYS A 1 205 ? -10.775 -10.550 55.236 1.00 11.94 241 LYS A C 1
ATOM 1539 O O . LYS A 1 205 ? -10.158 -9.557 54.849 1.00 11.17 241 LYS A O 1
ATOM 1545 N N . THR A 1 206 ? -11.450 -11.346 54.414 1.00 11.67 242 THR A N 1
ATOM 1546 C CA . THR A 1 206 ? -11.488 -11.075 52.980 1.00 10.78 242 THR A CA 1
ATOM 1547 C C . THR A 1 206 ? -11.932 -9.639 52.716 1.00 10.84 242 THR A C 1
ATOM 1548 O O . THR A 1 206 ? -12.942 -9.181 53.260 1.00 10.50 242 THR A O 1
ATOM 1552 N N . GLN A 1 207 ? -11.169 -8.924 51.892 1.00 9.06 243 GLN A N 1
ATOM 1553 C CA . GLN A 1 207 ? -11.511 -7.549 51.546 1.00 8.38 243 GLN A CA 1
ATOM 1554 C C . GLN A 1 207 ? -11.713 -7.420 50.045 1.00 7.69 243 GLN A C 1
ATOM 1555 O O . GLN A 1 207 ? -12.293 -6.444 49.580 1.00 7.08 243 GLN A O 1
ATOM 1561 N N . LEU A 1 208 ? -11.216 -8.398 49.290 1.00 7.36 244 LEU A N 1
ATOM 1562 C CA . LEU A 1 208 ? -11.339 -8.361 47.835 1.00 7.55 244 LEU A CA 1
ATOM 1563 C C . LEU A 1 208 ? -11.906 -9.651 47.265 1.00 6.62 244 LEU A C 1
ATOM 1564 O O . LEU A 1 208 ? -11.552 -10.740 47.713 1.00 7.37 244 LEU A O 1
ATOM 1569 N N . VAL A 1 209 ? -12.792 -9.525 46.281 1.00 6.94 245 VAL A N 1
ATOM 1570 C CA . VAL A 1 209 ? -13.367 -10.687 45.613 1.00 6.38 245 VAL A CA 1
ATOM 1571 C C . VAL A 1 209 ? -13.246 -10.484 44.105 1.00 5.90 245 VAL A C 1
ATOM 1572 O O . VAL A 1 209 ? -13.899 -9.615 43.521 1.00 7.12 245 VAL A O 1
ATOM 1576 N N . TRP A 1 210 ? -12.376 -11.276 43.494 1.00 6.59 246 TRP A N 1
ATOM 1577 C CA . TRP A 1 210 ? -12.126 -11.247 42.052 1.00 6.00 246 TRP A CA 1
ATOM 1578 C C . TRP A 1 210 ? -13.031 -12.315 41.439 1.00 7.66 246 TRP A C 1
ATOM 1579 O O . TRP A 1 210 ? -13.041 -13.452 41.905 1.00 7.61 246 TRP A O 1
ATOM 1590 N N . SER A 1 211 ? -13.804 -11.944 40.419 1.00 6.61 247 SER A N 1
ATOM 1591 C CA . SER A 1 211 ? -14.683 -12.900 39.735 1.00 8.13 247 SER A CA 1
ATOM 1592 C C . SER A 1 211 ? -14.444 -12.855 38.234 1.00 7.68 247 SER A C 1
ATOM 1593 O O . SER A 1 211 ? -14.341 -11.774 37.646 1.00 7.05 247 SER A O 1
ATOM 1596 N N . ALA A 1 212 ? -14.356 -14.030 37.613 1.00 6.42 248 ALA A N 1
ATOM 1597 C CA . ALA A 1 212 ? -14.113 -14.109 36.176 1.00 6.99 248 ALA A CA 1
ATOM 1598 C C . ALA A 1 212 ? -15.302 -13.658 35.334 1.00 8.27 248 ALA A C 1
ATOM 1599 O O . ALA A 1 212 ? -15.186 -13.518 34.125 1.00 7.09 248 ALA A O 1
ATOM 1601 N N . ASN A 1 213 ? -16.462 -13.465 35.951 1.00 8.29 249 ASN A N 1
ATOM 1602 C CA . ASN A 1 213 ? -17.592 -12.929 35.200 1.00 8.41 249 ASN A CA 1
ATOM 1603 C C . ASN A 1 213 ? -18.531 -12.211 36.157 1.00 8.13 249 ASN A C 1
ATOM 1604 O O . ASN A 1 213 ? -18.367 -12.308 37.383 1.00 7.43 249 ASN A O 1
ATOM 1609 N N . ASP A 1 214 ? -19.479 -11.459 35.608 1.00 8.15 250 ASP A N 1
ATOM 1610 C CA . ASP A 1 214 ? -20.389 -10.684 36.433 1.00 9.16 250 ASP A CA 1
ATOM 1611 C C . ASP A 1 214 ? -21.451 -11.485 37.167 1.00 10.38 250 ASP A C 1
ATOM 1612 O O . ASP A 1 214 ? -21.816 -11.134 38.288 1.00 9.28 250 ASP A O 1
ATOM 1617 N N . GLU A 1 215 ? -21.933 -12.558 36.547 1.00 10.10 251 GLU A N 1
ATOM 1618 C CA . GLU A 1 215 ? -22.943 -13.413 37.166 1.00 12.49 251 GLU A CA 1
ATOM 1619 C C . GLU A 1 215 ? -22.446 -13.887 38.530 1.00 10.97 251 GLU A C 1
ATOM 1620 O O . GLU A 1 215 ? -23.149 -13.782 39.540 1.00 10.84 251 GLU A O 1
ATOM 1634 N N . ALA A 1 217 ? -19.990 -12.624 40.334 1.00 6.66 253 ALA A N 1
ATOM 1635 C CA . ALA A 1 217 ? -19.776 -11.503 41.243 1.00 7.07 253 ALA A CA 1
ATOM 1636 C C . ALA A 1 217 ? -21.094 -11.138 41.935 1.00 8.24 253 ALA A C 1
ATOM 1637 O O . ALA A 1 217 ? -21.134 -10.935 43.148 1.00 7.83 253 ALA A O 1
ATOM 1639 N N . LEU A 1 218 ? -22.175 -11.064 41.162 1.00 8.46 254 LEU A N 1
ATOM 1640 C CA . LEU A 1 218 ? -23.486 -10.730 41.715 1.00 9.65 254 LEU A CA 1
ATOM 1641 C C . LEU A 1 218 ? -23.939 -11.772 42.742 1.00 10.29 254 LEU A C 1
ATOM 1642 O O . LEU A 1 218 ? -24.584 -11.435 43.737 1.00 11.42 254 LEU A O 1
ATOM 1647 N N . GLY A 1 219 ? -23.600 -13.034 42.499 1.00 11.13 255 GLY A N 1
ATOM 1648 C CA . GLY A 1 219 ? -23.957 -14.087 43.433 1.00 10.66 255 GLY A CA 1
ATOM 1649 C C . GLY A 1 219 ? -23.178 -13.938 44.728 1.00 11.71 255 GLY A C 1
ATOM 1650 O O . GLY A 1 219 ? -23.741 -14.027 45.820 1.00 11.36 255 GLY A O 1
ATOM 1651 N N . ALA A 1 220 ? -21.874 -13.703 44.614 1.00 9.47 256 ALA A N 1
ATOM 1652 C CA . ALA A 1 220 ? -21.038 -13.543 45.799 1.00 9.25 256 ALA A CA 1
ATOM 1653 C C . ALA A 1 220 ? -21.446 -12.304 46.582 1.00 11.06 256 ALA A C 1
ATOM 1654 O O . ALA A 1 220 ? -21.360 -12.279 47.808 1.00 11.75 256 ALA A O 1
ATOM 1664 N N . GLN A 1 222 ? -24.449 -11.104 46.931 1.00 13.26 258 GLN A N 1
ATOM 1665 C CA . GLN A 1 222 ? -25.651 -11.373 47.713 1.00 14.79 258 GLN A CA 1
ATOM 1666 C C . GLN A 1 222 ? -25.260 -12.098 48.993 1.00 14.46 258 GLN A C 1
ATOM 1667 O O . GLN A 1 222 ? -25.749 -11.771 50.073 1.00 14.40 258 GLN A O 1
ATOM 1673 N N . ALA A 1 223 ? -24.376 -13.083 48.870 1.00 15.25 259 ALA A N 1
ATOM 1674 C CA . ALA A 1 223 ? -23.921 -13.833 50.035 1.00 15.65 259 ALA A CA 1
ATOM 1675 C C . ALA A 1 223 ? -23.268 -12.853 51.011 1.00 16.18 259 ALA A C 1
ATOM 1676 O O . ALA A 1 223 ? -23.442 -12.951 52.226 1.00 15.91 259 ALA A O 1
ATOM 1678 N N . ALA A 1 224 ? -22.523 -11.898 50.466 1.00 15.10 260 ALA A N 1
ATOM 1679 C CA . ALA A 1 224 ? -21.844 -10.896 51.279 1.00 15.32 260 ALA A CA 1
ATOM 1680 C C . ALA A 1 224 ? -22.832 -10.032 52.066 1.00 16.62 260 ALA A C 1
ATOM 1681 O O . ALA A 1 224 ? -22.644 -9.798 53.262 1.00 17.95 260 ALA A O 1
ATOM 1683 N N . ARG A 1 225 ? -23.878 -9.554 51.396 1.00 18.55 261 ARG A N 1
ATOM 1684 C CA . ARG A 1 225 ? -24.877 -8.719 52.059 1.00 20.65 261 ARG A CA 1
ATOM 1685 C C . ARG A 1 225 ? -25.538 -9.471 53.212 1.00 21.89 261 ARG A C 1
ATOM 1686 O O . ARG A 1 225 ? -25.802 -8.901 54.271 1.00 22.61 261 ARG A O 1
ATOM 1694 N N . GLU A 1 226 ? -25.800 -10.755 52.994 1.00 22.33 262 GLU A N 1
ATOM 1695 C CA . GLU A 1 226 ? -26.431 -11.599 54.000 1.00 24.48 262 GLU A CA 1
ATOM 1696 C C . GLU A 1 226 ? -25.579 -11.786 55.251 1.00 24.59 262 GLU A C 1
ATOM 1697 O O . GLU A 1 226 ? -26.100 -12.107 56.320 1.00 26.00 262 GLU A O 1
ATOM 1703 N N . LEU A 1 227 ? -24.272 -11.587 55.118 1.00 23.40 263 LEU A N 1
ATOM 1704 C CA . LEU A 1 227 ? -23.362 -11.741 56.247 1.00 23.56 263 LEU A CA 1
ATOM 1705 C C . LEU A 1 227 ? -23.072 -10.411 56.929 1.00 23.92 263 LEU A C 1
ATOM 1706 O O . LEU A 1 227 ? -22.346 -10.359 57.923 1.00 24.88 263 LEU A O 1
ATOM 1711 N N . GLY A 1 228 ? -23.642 -9.338 56.392 1.00 22.06 264 GLY A N 1
ATOM 1712 C CA . GLY A 1 228 ? -23.432 -8.024 56.971 1.00 21.78 264 GLY A CA 1
ATOM 1713 C C . GLY A 1 228 ? -22.361 -7.199 56.283 1.00 20.66 264 GLY A C 1
ATOM 1714 O O . GLY A 1 228 ? -22.124 -6.051 56.661 1.00 20.61 264 GLY A O 1
ATOM 1715 N N . ARG A 1 229 ? -21.708 -7.773 55.275 1.00 19.25 265 ARG A N 1
ATOM 1716 C CA . ARG A 1 229 ? -20.667 -7.049 54.552 1.00 19.02 265 ARG A CA 1
ATOM 1717 C C . ARG A 1 229 ? -21.325 -6.027 53.630 1.00 18.34 265 ARG A C 1
ATOM 1718 O O . ARG A 1 229 ? -22.516 -6.133 53.324 1.00 20.29 265 ARG A O 1
ATOM 1726 N N . LYS A 1 230 ? -20.552 -5.038 53.195 1.00 18.50 266 LYS A N 1
ATOM 1727 C CA . LYS A 1 230 ? -21.073 -3.982 52.333 1.00 17.46 266 LYS A CA 1
ATOM 1728 C C . LYS A 1 230 ? -20.301 -3.874 51.020 1.00 14.48 266 LYS A C 1
ATOM 1729 O O . LYS A 1 230 ? -19.280 -3.189 50.946 1.00 14.73 266 LYS A O 1
ATOM 1735 N N . PRO A 1 231 ? -20.782 -4.551 49.967 1.00 13.84 267 PRO A N 1
ATOM 1736 C CA . PRO A 1 231 ? -20.105 -4.498 48.670 1.00 13.42 267 PRO A CA 1
ATOM 1737 C C . PRO A 1 231 ? -19.857 -3.058 48.223 1.00 14.14 267 PRO A C 1
ATOM 1738 O O . PRO A 1 231 ? -20.774 -2.232 48.218 1.00 15.28 267 PRO A O 1
ATOM 1742 N N . GLY A 1 232 ? -18.615 -2.759 47.853 1.00 13.23 268 GLY A N 1
ATOM 1743 C CA . GLY A 1 232 ? -18.286 -1.421 47.401 1.00 13.32 268 GLY A CA 1
ATOM 1744 C C . GLY A 1 232 ? -17.723 -0.534 48.493 1.00 14.67 268 GLY A C 1
ATOM 1745 O O . GLY A 1 232 ? -17.118 0.498 48.203 1.00 15.50 268 GLY A O 1
ATOM 1746 N N . THR A 1 233 ? -17.922 -0.929 49.746 1.00 14.66 269 THR A N 1
ATOM 1747 C CA . THR A 1 233 ? -17.426 -0.148 50.874 1.00 17.91 269 THR A CA 1
ATOM 1748 C C . THR A 1 233 ? -16.350 -0.896 51.656 1.00 17.10 269 THR A C 1
ATOM 1749 O O . THR A 1 233 ? -15.196 -0.473 51.674 1.00 20.13 269 THR A O 1
ATOM 1753 N N . ASP A 1 234 ? -16.718 -2.004 52.295 1.00 16.22 270 ASP A N 1
ATOM 1754 C CA . ASP A 1 234 ? -15.755 -2.780 53.073 1.00 17.14 270 ASP A CA 1
ATOM 1755 C C . ASP A 1 234 ? -15.316 -4.075 52.392 1.00 16.23 270 ASP A C 1
ATOM 1756 O O . ASP A 1 234 ? -14.433 -4.778 52.884 1.00 16.13 270 ASP A O 1
ATOM 1761 N N . LEU A 1 235 ? -15.933 -4.383 51.258 1.00 14.00 271 LEU A N 1
ATOM 1762 C CA . LEU A 1 235 ? -15.609 -5.586 50.500 1.00 13.15 271 LEU A CA 1
ATOM 1763 C C . LEU A 1 235 ? -15.749 -5.194 49.035 1.00 13.12 271 LEU A C 1
ATOM 1764 O O . LEU A 1 235 ? -16.830 -4.805 48.595 1.00 11.95 271 LEU A O 1
ATOM 1769 N N . LEU A 1 236 ? -14.657 -5.282 48.279 1.00 10.83 272 LEU A N 1
ATOM 1770 C CA . LEU A 1 236 ? -14.682 -4.879 46.877 1.00 10.25 272 LEU A CA 1
ATOM 1771 C C . LEU A 1 236 ? -14.714 -6.043 45.896 1.00 8.73 272 LEU A C 1
ATOM 1772 O O . LEU A 1 236 ? -13.935 -6.989 46.013 1.00 8.17 272 LEU A O 1
ATOM 1777 N N . PHE A 1 237 ? -15.609 -5.933 44.916 1.00 6.30 273 PHE A N 1
ATOM 1778 C CA . PHE A 1 237 ? -15.833 -6.956 43.896 1.00 5.56 273 PHE A CA 1
ATOM 1779 C C . PHE A 1 237 ? -15.515 -6.505 42.477 1.00 6.09 273 PHE A C 1
ATOM 1780 O O . PHE A 1 237 ? -15.745 -5.349 42.111 1.00 6.44 273 PHE A O 1
ATOM 1788 N N . SER A 1 238 ? -15.010 -7.440 41.675 1.00 6.64 274 SER A N 1
ATOM 1789 C CA . SER A 1 238 ? -14.732 -7.188 40.265 1.00 6.53 274 SER A CA 1
ATOM 1790 C C . SER A 1 238 ? -15.495 -8.227 39.442 1.00 7.32 274 SER A C 1
ATOM 1791 O O . SER A 1 238 ? -15.830 -9.313 39.936 1.00 7.78 274 SER A O 1
ATOM 1794 N N . GLY A 1 239 ? -15.767 -7.890 38.187 1.00 5.60 275 GLY A N 1
ATOM 1795 C CA . GLY A 1 239 ? -16.465 -8.809 37.305 1.00 6.53 275 GLY A CA 1
ATOM 1796 C C . GLY A 1 239 ? -16.184 -8.517 35.843 1.00 6.59 275 GLY A C 1
ATOM 1797 O O . GLY A 1 239 ? -15.580 -7.493 35.510 1.00 6.19 275 GLY A O 1
ATOM 1798 N N . VAL A 1 240 ? -16.617 -9.431 34.975 1.00 6.75 276 VAL A N 1
ATOM 1799 C CA . VAL A 1 240 ? -16.458 -9.299 33.524 1.00 8.13 276 VAL A CA 1
ATOM 1800 C C . VAL A 1 240 ? -17.825 -9.497 32.868 1.00 9.29 276 VAL A C 1
ATOM 1801 O O . VAL A 1 240 ? -18.592 -10.349 33.302 1.00 9.57 276 VAL A O 1
ATOM 1805 N N . ASN A 1 241 ? -18.101 -8.707 31.828 1.00 8.91 277 ASN A N 1
ATOM 1806 C CA . ASN A 1 241 ? -19.341 -8.720 31.030 1.00 8.57 277 ASN A CA 1
ATOM 1807 C C . ASN A 1 241 ? -20.093 -7.397 31.202 1.00 8.95 277 ASN A C 1
ATOM 1808 O O . ASN A 1 241 ? -19.524 -6.411 31.686 1.00 8.90 277 ASN A O 1
ATOM 1813 N N . SER A 1 242 ? -21.364 -7.368 30.811 1.00 8.59 278 SER A N 1
ATOM 1814 C CA . SER A 1 242 ? -22.147 -6.138 30.913 1.00 8.90 278 SER A CA 1
ATOM 1815 C C . SER A 1 242 ? -23.638 -6.374 31.112 1.00 10.14 278 SER A C 1
ATOM 1816 O O . SER A 1 242 ? -24.470 -5.702 30.492 1.00 10.14 278 SER A O 1
ATOM 1819 N N . SER A 1 243 ? -23.989 -7.323 31.972 1.00 8.92 279 SER A N 1
ATOM 1820 C CA . SER A 1 243 ? -25.402 -7.585 32.221 1.00 9.66 279 SER A CA 1
ATOM 1821 C C . SER A 1 243 ? -26.026 -6.326 32.815 1.00 11.36 279 SER A C 1
ATOM 1822 O O . SER A 1 243 ? -25.353 -5.537 33.483 1.00 10.25 279 SER A O 1
ATOM 1825 N N . PRO A 1 244 ? -27.327 -6.121 32.578 1.00 11.46 280 PRO A N 1
ATOM 1826 C CA . PRO A 1 244 ? -28.004 -4.937 33.110 1.00 12.06 280 PRO A CA 1
ATOM 1827 C C . PRO A 1 244 ? -27.777 -4.747 34.606 1.00 11.41 280 PRO A C 1
ATOM 1828 O O . PRO A 1 244 ? -27.486 -3.637 35.055 1.00 11.54 280 PRO A O 1
ATOM 1832 N N . GLU A 1 245 ? -27.904 -5.827 35.373 1.00 11.69 281 GLU A N 1
ATOM 1833 C CA . GLU A 1 245 ? -27.723 -5.749 36.818 1.00 12.98 281 GLU A CA 1
ATOM 1834 C C . GLU A 1 245 ? -26.294 -5.371 37.205 1.00 12.34 281 GLU A C 1
ATOM 1835 O O . GLU A 1 245 ? -26.080 -4.620 38.157 1.00 11.22 281 GLU A O 1
ATOM 1841 N N . ALA A 1 246 ? -25.312 -5.895 36.476 1.00 10.61 282 ALA 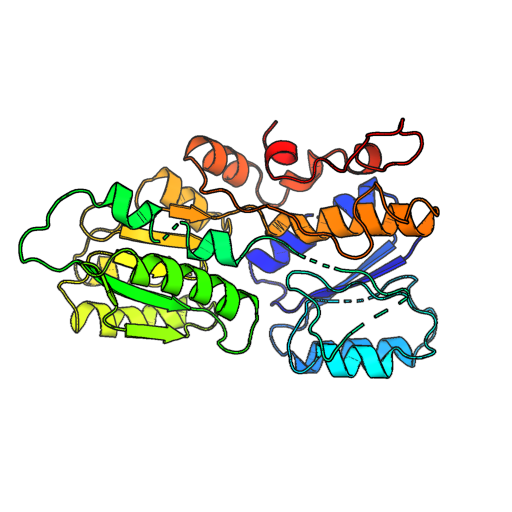A N 1
ATOM 1842 C CA . ALA A 1 246 ? -23.915 -5.584 36.767 1.00 10.06 282 ALA A CA 1
ATOM 1843 C C . ALA A 1 246 ? -23.617 -4.122 36.457 1.00 10.37 282 ALA A C 1
ATOM 1844 O O . ALA A 1 246 ? -22.898 -3.454 37.202 1.00 9.92 282 ALA A O 1
ATOM 1846 N N . LEU A 1 247 ? -24.165 -3.626 35.352 1.00 9.59 283 LEU A N 1
ATOM 1847 C CA . LEU A 1 247 ? -23.948 -2.238 34.968 1.00 9.63 283 LEU A CA 1
ATOM 1848 C C . LEU A 1 247 ? -24.539 -1.320 36.033 1.00 10.58 283 LEU A C 1
ATOM 1849 O O . LEU A 1 247 ? -23.925 -0.325 36.417 1.00 9.76 283 LEU A O 1
ATOM 1854 N N . GLN A 1 248 ? -25.729 -1.660 36.514 1.00 11.30 284 GLN A N 1
ATOM 1855 C CA . GLN A 1 248 ? -26.367 -0.846 37.539 1.00 11.51 284 GLN A CA 1
ATOM 1856 C C . GLN A 1 248 ? -25.541 -0.879 38.820 1.00 12.21 284 GLN A C 1
ATOM 1857 O O . GLN A 1 248 ? -25.387 0.140 39.489 1.00 12.60 284 GLN A O 1
ATOM 1863 N N . ALA A 1 249 ? -25.006 -2.049 39.158 1.00 11.28 285 ALA A N 1
ATOM 1864 C CA . ALA A 1 249 ? -24.204 -2.179 40.373 1.00 11.28 285 ALA A CA 1
ATOM 1865 C C . ALA A 1 249 ? -22.930 -1.347 40.277 1.00 11.19 285 ALA A C 1
ATOM 1866 O O . ALA A 1 249 ? -22.469 -0.787 41.270 1.00 9.56 285 ALA A O 1
ATOM 1868 N N . LEU A 1 250 ? -22.357 -1.269 39.081 1.00 11.51 286 LEU A N 1
ATOM 1869 C CA . LEU A 1 250 ? -21.148 -0.481 38.888 1.00 11.62 286 LEU A CA 1
ATOM 1870 C C . LEU A 1 250 ? -21.499 0.994 39.086 1.00 12.97 286 LEU A C 1
ATOM 1871 O O . LEU A 1 250 ? -20.783 1.737 39.764 1.00 13.17 286 LEU A O 1
ATOM 1876 N N . ILE A 1 251 ? -22.614 1.407 38.492 1.00 12.81 287 ILE A N 1
ATOM 1877 C CA . ILE A 1 251 ? -23.075 2.787 38.606 1.00 14.34 287 ILE A CA 1
ATOM 1878 C C . ILE A 1 251 ? -23.353 3.141 40.068 1.00 15.33 287 ILE A C 1
ATOM 1879 O O . ILE A 1 251 ? -23.033 4.245 40.520 1.00 17.14 287 ILE A O 1
ATOM 1884 N N . ASP A 1 252 ? -23.936 2.198 40.805 1.00 16.12 288 ASP A N 1
ATOM 1885 C CA . ASP A 1 252 ? -24.260 2.402 42.220 1.00 17.28 288 ASP A CA 1
ATOM 1886 C C . ASP A 1 252 ? -23.041 2.306 43.135 1.00 18.51 288 ASP A C 1
ATOM 1887 O O . ASP A 1 252 ? -23.126 2.619 44.328 1.00 18.02 288 ASP A O 1
ATOM 1892 N N . GLY A 1 253 ? -21.918 1.859 42.583 1.00 16.73 289 GLY A N 1
ATOM 1893 C CA . GLY A 1 253 ? -20.706 1.734 43.372 1.00 17.51 289 GLY A CA 1
ATOM 1894 C C . GLY A 1 253 ? -20.620 0.457 44.194 1.00 16.87 289 GLY A C 1
ATOM 1895 O O . GLY A 1 253 ? -19.664 0.267 44.950 1.00 18.01 289 GLY A O 1
ATOM 1896 N N . LYS A 1 254 ? -21.608 -0.423 44.048 1.00 14.53 290 LYS A N 1
ATOM 1897 C CA . LYS A 1 254 ? -21.623 -1.682 44.792 1.00 13.97 290 LYS A CA 1
ATOM 1898 C C . LYS A 1 254 ? -20.646 -2.669 44.170 1.00 12.28 290 LYS A C 1
ATOM 1899 O O . LYS A 1 254 ? -20.034 -3.480 44.868 1.00 11.44 290 LYS A O 1
ATOM 1905 N N . LEU A 1 255 ? -20.532 -2.610 42.847 1.00 11.32 291 LEU A N 1
ATOM 1906 C CA . LEU A 1 255 ? -19.587 -3.444 42.107 1.00 9.86 291 LEU A CA 1
ATOM 1907 C C . LEU A 1 255 ? -18.477 -2.442 41.815 1.00 9.73 291 LEU A C 1
ATOM 1908 O O . LEU A 1 255 ? -18.741 -1.372 41.269 1.00 10.75 291 LEU A O 1
ATOM 1913 N N . SER A 1 256 ? -17.242 -2.780 42.174 1.00 8.83 292 SER A N 1
ATOM 1914 C CA . SER A 1 256 ? -16.124 -1.853 42.009 1.00 9.15 292 SER A CA 1
ATOM 1915 C C . SER A 1 256 ? -15.429 -1.806 40.664 1.00 9.45 292 SER A C 1
ATOM 1916 O O . SER A 1 256 ? -14.964 -0.745 40.243 1.00 9.85 292 SER A O 1
ATOM 1919 N N . VAL A 1 257 ? -15.344 -2.949 39.998 1.00 8.81 293 VAL A N 1
ATOM 1920 C CA . VAL A 1 257 ? -14.686 -3.028 38.700 1.00 7.97 293 VAL A CA 1
ATOM 1921 C C . VAL A 1 257 ? -15.495 -3.920 37.769 1.00 7.13 293 VAL A C 1
ATOM 1922 O O . VAL A 1 257 ? -15.920 -5.002 38.163 1.00 7.88 293 VAL A O 1
ATOM 1926 N N . LEU A 1 258 ? -15.710 -3.463 36.538 1.00 6.55 294 LEU A N 1
ATOM 1927 C CA . LEU A 1 258 ? -16.448 -4.261 35.565 1.00 6.97 294 LEU A CA 1
ATOM 1928 C C . LEU A 1 258 ? -15.756 -4.145 34.219 1.00 7.56 294 LEU A C 1
ATOM 1929 O O . LEU A 1 258 ? -15.793 -3.089 33.581 1.00 8.13 294 LEU A O 1
ATOM 1934 N N . GLU A 1 259 ? -15.087 -5.222 33.814 1.00 6.54 295 GLU A N 1
ATOM 1935 C CA . GLU A 1 259 ? -14.388 -5.269 32.531 1.00 7.95 295 GLU A CA 1
ATOM 1936 C C . GLU A 1 259 ? -15.404 -5.677 31.476 1.00 7.85 295 GLU A C 1
ATOM 1937 O O . GLU A 1 259 ? -16.061 -6.710 31.605 1.00 9.12 295 GLU A O 1
ATOM 1943 N N . ALA A 1 260 ? -15.535 -4.876 30.425 1.00 9.11 296 ALA A N 1
ATOM 1944 C CA . ALA A 1 260 ? -16.505 -5.194 29.386 1.00 8.33 296 ALA A CA 1
ATOM 194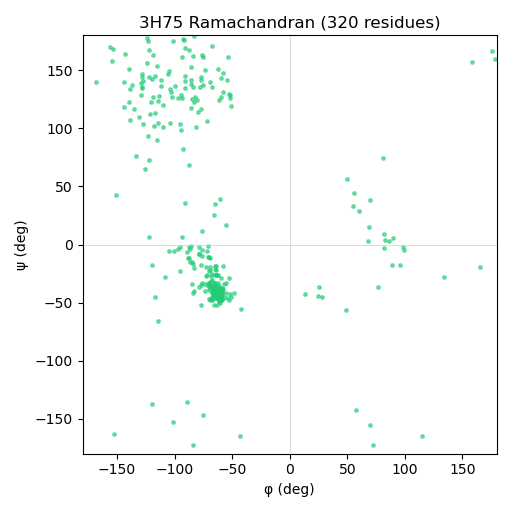5 C C . ALA A 1 260 ? -15.992 -4.841 28.008 1.00 8.80 296 ALA A C 1
ATOM 1946 O O . ALA A 1 260 ? -15.026 -4.092 27.871 1.00 8.09 296 ALA A O 1
ATOM 1948 N N . GLY A 1 261 ? -16.646 -5.397 26.993 1.00 8.53 297 GLY A N 1
ATOM 1949 C CA . GLY A 1 261 ? -16.262 -5.116 25.623 1.00 9.62 297 GLY A CA 1
ATOM 1950 C C . GLY A 1 261 ? -16.159 -6.325 24.715 1.00 9.83 297 GLY A C 1
ATOM 1951 O O . GLY A 1 261 ? -16.371 -6.208 23.506 1.00 9.33 297 GLY A O 1
ATOM 1952 N N . HIS A 1 262 ? -15.856 -7.493 25.271 1.00 9.48 298 HIS A N 1
ATOM 1953 C CA . HIS A 1 262 ? -15.708 -8.675 24.433 1.00 10.36 298 HIS A CA 1
ATOM 1954 C C . HIS A 1 262 ? -16.994 -9.225 23.822 1.00 8.74 298 HIS A C 1
ATOM 1955 O O . HIS A 1 262 ? -16.940 -10.078 22.936 1.00 9.36 298 HIS A O 1
ATOM 1962 N N . PHE A 1 263 ? -18.147 -8.735 24.267 1.00 8.88 299 PHE A N 1
ATOM 1963 C CA . PHE A 1 263 ? -19.405 -9.212 23.705 1.00 7.28 299 PHE A CA 1
ATOM 1964 C C . PHE A 1 263 ? -19.544 -8.734 22.264 1.00 8.31 299 PHE A C 1
ATOM 1965 O O . PHE A 1 263 ? -20.409 -9.204 21.531 1.00 8.25 299 PHE A O 1
ATOM 1973 N N . THR A 1 264 ? -18.681 -7.807 21.860 1.00 7.59 300 THR A N 1
ATOM 197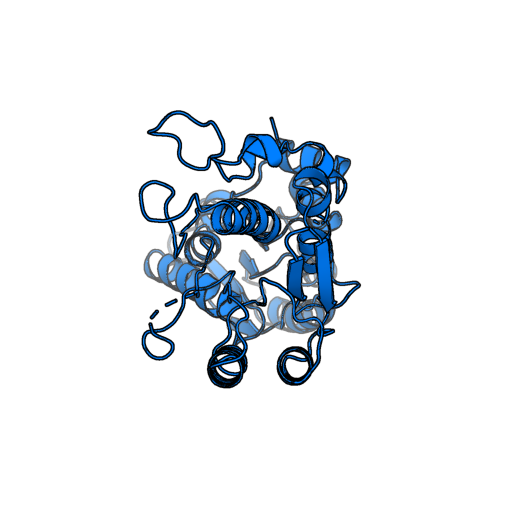4 C CA . THR A 1 264 ? -18.722 -7.271 20.501 1.00 7.41 300 THR A CA 1
ATOM 1975 C C . THR A 1 264 ? -17.902 -8.092 19.508 1.00 8.54 300 THR A C 1
ATOM 1976 O O . THR A 1 264 ? -18.015 -7.890 18.302 1.00 7.42 300 THR A O 1
ATOM 1980 N N . LEU A 1 265 ? -17.085 -9.018 20.000 1.00 8.24 301 LEU A N 1
ATOM 1981 C CA . LEU A 1 265 ? -16.214 -9.786 19.112 1.00 8.01 301 LEU A CA 1
ATOM 1982 C C . LEU A 1 265 ? -16.898 -10.461 17.930 1.00 7.85 301 LEU A C 1
ATOM 1983 O O . LEU A 1 265 ? -16.370 -10.437 16.818 1.00 7.43 301 LEU A O 1
ATOM 1988 N N . GLY A 1 266 ? -18.061 -11.058 18.166 1.00 7.37 302 GLY A N 1
ATOM 1989 C CA . GLY A 1 266 ? -18.776 -11.722 17.089 1.00 9.53 302 GLY A CA 1
ATOM 1990 C C . GLY A 1 266 ? -19.114 -10.785 15.941 1.00 10.26 302 GLY A C 1
ATOM 1991 O O . GLY A 1 266 ? -19.040 -11.172 14.770 1.00 9.39 302 GLY A O 1
ATOM 1992 N N . GLY A 1 267 ? -19.492 -9.554 16.271 1.00 9.99 303 GLY A N 1
ATOM 1993 C CA . GLY A 1 267 ? -19.834 -8.582 15.244 1.00 9.76 303 GLY A CA 1
ATOM 1994 C C . GLY A 1 267 ? -18.632 -8.227 14.392 1.00 11.72 303 GLY A C 1
ATOM 1995 O O . GLY A 1 267 ? -18.722 -8.144 13.162 1.00 10.55 303 GLY A O 1
ATOM 1996 N N . TRP A 1 268 ? -17.496 -8.009 15.044 1.00 9.15 304 TRP A N 1
ATOM 1997 C CA . TRP A 1 268 ? -16.270 -7.671 14.330 1.00 9.70 304 TRP A CA 1
ATOM 1998 C C . TRP A 1 268 ? -15.877 -8.853 13.452 1.00 10.78 304 TRP A C 1
ATOM 1999 O O . TRP A 1 268 ? -15.372 -8.678 12.346 1.00 12.11 304 TRP A O 1
ATOM 2010 N N . ALA A 1 269 ? -16.102 -10.062 13.961 1.00 10.43 305 ALA A N 1
ATOM 2011 C CA . ALA A 1 269 ? -15.776 -11.270 13.214 1.00 10.64 305 ALA A CA 1
ATOM 2012 C C . ALA A 1 269 ? -16.561 -11.307 11.906 1.00 10.59 305 ALA A C 1
ATOM 2013 O O . ALA A 1 269 ? -16.029 -11.700 10.868 1.00 10.65 305 ALA A O 1
ATOM 2015 N N . LEU A 1 270 ? -17.825 -10.897 11.950 1.00 11.24 306 LEU A N 1
ATOM 2016 C CA . LEU A 1 270 ? -18.638 -10.909 10.736 1.00 11.26 306 LEU A CA 1
ATOM 2017 C C . LEU A 1 270 ? -18.154 -9.867 9.733 1.00 13.07 306 LEU A C 1
ATOM 2018 O O . LEU A 1 270 ? -18.265 -10.072 8.522 1.00 12.66 306 LEU A O 1
ATOM 2023 N N . VAL A 1 271 ? -17.611 -8.755 10.223 1.00 12.70 307 VAL A N 1
ATOM 2024 C CA . VAL A 1 271 ? -17.082 -7.740 9.316 1.00 13.71 307 VAL A CA 1
ATOM 2025 C C . VAL A 1 271 ? -15.896 -8.371 8.590 1.00 14.20 307 VAL A C 1
ATOM 2026 O O . VAL A 1 271 ? -15.752 -8.235 7.373 1.00 13.44 307 VAL A O 1
ATOM 2030 N N . ALA A 1 272 ? -15.047 -9.066 9.343 1.00 12.87 308 ALA A N 1
ATOM 2031 C CA . ALA A 1 272 ? -13.878 -9.719 8.764 1.00 13.64 308 ALA A CA 1
ATOM 2032 C C . ALA A 1 272 ? -14.270 -10.805 7.762 1.00 14.28 308 ALA A C 1
ATOM 2033 O O . ALA A 1 272 ? -13.667 -10.912 6.688 1.00 15.38 308 ALA A O 1
ATOM 2035 N N . LEU A 1 273 ? -15.272 -11.612 8.103 1.00 13.92 309 LEU A N 1
ATOM 2036 C CA . LEU A 1 273 ? -15.705 -12.675 7.201 1.00 13.64 309 LEU A CA 1
ATOM 2037 C C . LEU A 1 273 ? -16.369 -12.083 5.969 1.00 14.54 309 LEU A C 1
ATOM 2038 O O . LEU A 1 273 ? -16.203 -12.592 4.859 1.00 14.39 309 LEU A O 1
ATOM 2043 N N . HIS A 1 274 ? -17.127 -11.012 6.168 1.00 15.84 310 HIS A N 1
ATOM 2044 C CA . HIS A 1 274 ? -17.787 -10.328 5.063 1.00 17.49 310 HIS A CA 1
ATOM 2045 C C . HIS A 1 274 ? -16.720 -9.902 4.060 1.00 18.16 310 HIS A C 1
ATOM 2046 O O . HIS A 1 274 ? -16.873 -10.086 2.851 1.00 18.14 310 HIS A O 1
ATOM 2053 N N . ASP A 1 275 ? -15.629 -9.345 4.571 1.00 17.84 311 ASP A N 1
ATOM 2054 C CA . ASP A 1 275 ? -14.544 -8.894 3.714 1.00 17.98 311 ASP A CA 1
ATOM 2055 C C . ASP A 1 275 ? -13.783 -10.056 3.092 1.00 18.21 311 ASP A C 1
ATOM 2056 O O . ASP A 1 275 ? -13.353 -9.971 1.945 1.00 18.25 311 ASP A O 1
ATOM 2061 N N . ASP A 1 276 ? -13.622 -11.148 3.834 1.00 15.81 312 ASP A N 1
ATOM 2062 C CA . ASP A 1 276 ? -12.918 -12.303 3.287 1.00 16.74 312 ASP A CA 1
ATOM 2063 C C . ASP A 1 276 ? -13.650 -12.827 2.057 1.00 15.85 312 ASP A C 1
ATOM 2064 O O . ASP A 1 276 ? -13.025 -13.197 1.061 1.00 15.39 312 ASP A O 1
ATOM 2069 N N . ALA A 1 277 ? -14.978 -12.862 2.133 1.00 15.82 313 ALA A N 1
ATOM 2070 C CA . ALA A 1 277 ? -15.794 -13.348 1.030 1.00 17.37 313 ALA A CA 1
ATOM 2071 C C . ALA A 1 277 ? -15.639 -12.451 -0.190 1.00 18.91 313 ALA A C 1
ATOM 2072 O O . ALA A 1 277 ? -15.816 -12.899 -1.320 1.00 18.45 313 ALA A O 1
ATOM 2074 N N . LEU A 1 278 ? -15.307 -11.186 0.043 1.00 19.79 314 LEU A N 1
ATOM 2075 C CA . LEU A 1 278 ? -15.127 -10.237 -1.049 1.00 21.35 314 LEU A CA 1
ATOM 2076 C C . LEU A 1 278 ? -13.705 -10.266 -1.590 1.00 21.67 314 LEU A C 1
ATOM 2077 O O . LEU A 1 278 ? -13.384 -9.561 -2.548 1.00 21.27 314 LEU A O 1
ATOM 2082 N N . GLY A 1 279 ? -12.857 -11.090 -0.980 1.00 21.81 315 GLY A N 1
ATOM 2083 C CA . GLY A 1 279 ? -11.478 -11.186 -1.421 1.00 23.91 315 GLY A CA 1
ATOM 2084 C C . GLY A 1 279 ? -10.589 -10.142 -0.769 1.00 25.83 315 GLY A C 1
ATOM 2085 O O . GLY A 1 279 ? -9.401 -10.053 -1.075 1.00 25.90 315 GLY A O 1
ATOM 2086 N N . LEU A 1 280 ? -11.170 -9.353 0.131 1.00 27.37 316 LEU A N 1
ATOM 2087 C CA . LEU A 1 280 ? -10.435 -8.312 0.844 1.00 29.50 316 LEU A CA 1
ATOM 2088 C C . LEU A 1 280 ? -9.809 -8.920 2.089 1.00 30.96 316 LEU A C 1
ATOM 2089 O O . LEU A 1 280 ? -10.205 -8.605 3.212 1.00 31.46 316 LEU A O 1
ATOM 2094 N N . ASP A 1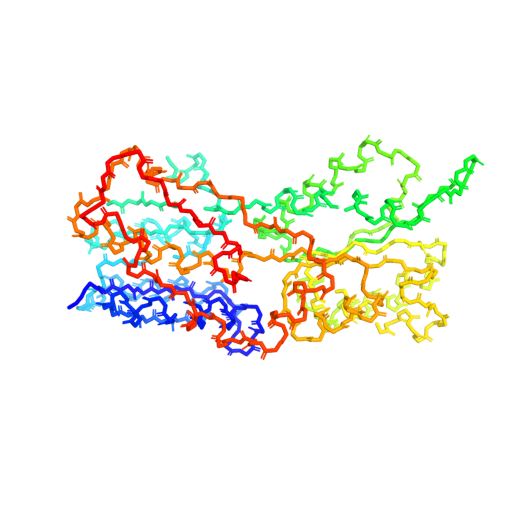 281 ? -8.829 -9.792 1.886 1.00 31.99 317 ASP A N 1
ATOM 2095 C CA . ASP A 1 281 ? -8.167 -10.458 2.999 1.00 34.23 317 ASP A CA 1
ATOM 2096 C C . ASP A 1 281 ? -6.677 -10.148 3.051 1.00 34.88 317 ASP A C 1
ATOM 2097 O O . ASP A 1 281 ? -6.257 -9.004 2.877 1.00 34.51 317 ASP A O 1
ATOM 2102 N N . ALA A 1 282 ? -5.890 -11.189 3.306 1.00 35.93 318 ALA A N 1
ATOM 2103 C CA . ALA A 1 282 ? -4.440 -11.092 3.379 1.00 37.41 318 ALA A CA 1
ATOM 2104 C C . ALA A 1 282 ? -3.946 -10.330 4.602 1.00 38.12 318 ALA A C 1
ATOM 2105 O O . ALA A 1 282 ? -4.626 -10.256 5.628 1.00 38.81 318 ALA A O 1
ATOM 2107 N N . ARG A 1 283 ? -2.750 -9.768 4.476 1.00 39.07 319 ARG A N 1
ATOM 2108 C CA . ARG A 1 283 ? -2.124 -9.019 5.553 1.00 39.02 319 ARG A CA 1
ATOM 2109 C C . ARG A 1 283 ? -2.760 -7.648 5.699 1.00 38.42 319 ARG A C 1
ATOM 2110 O O . ARG A 1 283 ? -3.953 -7.490 5.445 1.00 40.46 319 ARG A O 1
ATOM 2118 N N . ARG A 1 284 ? -1.951 -6.665 6.089 1.00 37.58 320 ARG A N 1
ATOM 2119 C CA . ARG A 1 284 ? -2.385 -5.284 6.296 1.00 36.08 320 ARG A CA 1
ATOM 2120 C C . ARG A 1 284 ? -3.639 -5.119 7.155 1.00 34.65 320 ARG A C 1
ATOM 2121 O O . ARG A 1 284 ? -3.608 -4.426 8.169 1.00 34.39 320 ARG A O 1
ATOM 2129 N N . LEU A 1 285 ? -4.739 -5.751 6.761 1.00 32.51 321 LEU A N 1
ATOM 2130 C CA . LEU A 1 285 ? -5.971 -5.641 7.529 1.00 30.84 321 LEU A CA 1
ATOM 2131 C C . LEU A 1 285 ? -5.904 -6.406 8.852 1.00 30.55 321 LEU A C 1
ATOM 2132 O O . LEU A 1 285 ? -6.826 -6.329 9.668 1.00 28.20 321 LEU A O 1
ATOM 2137 N N . GLY A 1 286 ? -4.809 -7.135 9.061 1.00 30.37 322 GLY A N 1
ATOM 2138 C CA . GLY A 1 286 ? -4.625 -7.863 10.305 1.00 31.89 322 GLY A CA 1
ATOM 2139 C C . GLY A 1 286 ? -4.935 -9.349 10.356 1.00 31.80 322 GLY A C 1
ATOM 2140 O O . GLY A 1 286 ? -4.696 -9.983 11.384 1.00 33.68 322 GLY A O 1
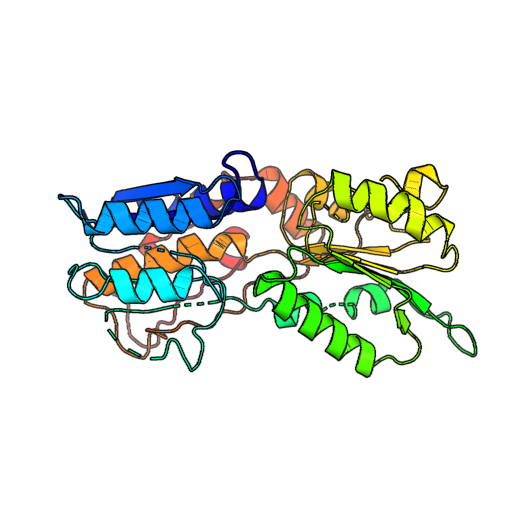ATOM 2141 N N . GLY A 1 287 ? -5.459 -9.914 9.273 1.00 32.04 323 GLY A N 1
ATOM 2142 C CA . GLY A 1 287 ? -5.789 -11.331 9.270 1.00 31.38 323 GLY A CA 1
ATOM 2143 C C . GLY A 1 287 ? -4.622 -12.258 8.969 1.00 31.23 323 GLY A C 1
ATOM 2144 O O . GLY A 1 287 ? -3.500 -11.798 8.746 1.00 31.61 323 GLY A O 1
ATOM 2145 N N . PRO A 1 288 ? -4.859 -13.582 8.956 1.00 29.41 324 PRO A N 1
ATOM 2146 C CA . PRO A 1 288 ? -6.165 -14.197 9.214 1.00 28.07 324 PRO A CA 1
ATOM 2147 C C . PRO A 1 288 ? -6.431 -14.436 10.700 1.00 25.96 324 PRO A C 1
ATOM 2148 O O . PRO A 1 288 ? -7.512 -14.887 11.073 1.00 25.40 324 PRO A O 1
ATOM 2152 N N . ASP A 1 289 ? -5.439 -14.141 11.537 1.00 23.78 325 ASP A N 1
ATOM 2153 C CA . ASP A 1 289 ? -5.571 -14.326 12.979 1.00 22.78 325 ASP A CA 1
ATOM 2154 C C . ASP A 1 289 ? -5.499 -12.989 13.706 1.00 20.47 325 ASP A C 1
ATOM 2155 O O . ASP A 1 289 ? -4.424 -12.536 14.104 1.00 22.39 325 ASP A O 1
ATOM 2160 N N . TRP A 1 290 ? -6.660 -12.369 13.878 1.00 17.55 326 TRP A N 1
ATOM 2161 C CA . TRP A 1 290 ? -6.765 -11.078 14.540 1.00 15.48 326 TRP A CA 1
ATOM 2162 C C . TRP A 1 290 ? -6.607 -11.156 16.053 1.00 16.00 326 TRP A C 1
ATOM 2163 O O . TRP A 1 290 ? -7.153 -12.047 16.704 1.00 14.13 326 TRP A O 1
ATOM 2174 N N . GLN A 1 291 ? -5.850 -10.210 16.602 1.00 16.13 327 GLN A N 1
ATOM 2175 C CA . GLN A 1 291 ? -5.628 -10.113 18.041 1.00 17.86 327 GLN A CA 1
ATOM 2176 C C . GLN A 1 291 ? -6.135 -8.724 18.416 1.00 17.81 327 GLN A C 1
ATOM 2177 O O . GLN A 1 291 ? -5.554 -7.713 18.015 1.00 18.30 327 GLN A O 1
ATOM 2183 N N . LEU A 1 292 ? -7.222 -8.675 19.178 1.00 15.90 328 LEU A N 1
ATOM 2184 C CA . LEU A 1 292 ? -7.819 -7.402 19.555 1.00 15.02 328 LEU A CA 1
ATOM 2185 C C . LEU A 1 292 ? -7.782 -7.112 21.048 1.00 15.94 328 LEU A C 1
ATOM 2186 O O . LEU A 1 292 ? -7.731 -8.021 21.872 1.00 15.60 328 LEU A O 1
ATOM 2191 N N . SER A 1 293 ? -7.794 -5.825 21.376 1.00 16.35 329 SER A N 1
ATOM 2192 C CA . SER A 1 293 ? -7.836 -5.376 22.760 1.00 16.47 329 SER A CA 1
ATOM 2193 C C . SER A 1 293 ? -9.232 -4.787 22.856 1.00 16.47 329 SER A C 1
ATOM 2194 O O . SER A 1 293 ? -9.477 -3.677 22.386 1.00 18.73 329 SER A O 1
ATOM 2197 N N . LEU A 1 294 ? -10.156 -5.544 23.439 1.00 13.65 330 LEU A N 1
ATOM 2198 C CA . LEU A 1 294 ? -11.536 -5.095 23.548 1.00 12.24 330 LEU A CA 1
ATOM 2199 C C . LEU A 1 294 ? -11.970 -4.716 24.958 1.00 12.47 330 LEU A C 1
ATOM 2200 O O . LEU A 1 294 ? -12.852 -3.871 25.129 1.00 13.74 330 LEU A O 1
ATOM 2205 N N . PHE A 1 295 ? -11.355 -5.327 25.965 1.00 10.72 331 PHE A N 1
ATOM 2206 C CA . PHE A 1 295 ? -11.738 -5.047 27.343 1.00 11.69 331 PHE A CA 1
ATOM 2207 C C . PHE A 1 295 ? -11.382 -3.665 27.853 1.00 12.53 331 PHE A C 1
ATOM 2208 O O . PHE A 1 295 ? -10.312 -3.132 27.566 1.00 14.54 331 PHE A O 1
ATOM 2216 N N . GLN A 1 296 ? -12.310 -3.101 28.615 1.00 11.25 332 GLN A N 1
ATOM 2217 C CA . GLN A 1 296 ? -12.144 -1.796 29.238 1.00 13.53 332 GLN A CA 1
ATOM 2218 C C . GLN A 1 296 ? -12.814 -1.857 30.599 1.00 11.18 332 GLN A C 1
ATOM 2219 O O . GLN A 1 296 ? -13.881 -2.453 30.743 1.00 10.03 332 GLN A O 1
ATOM 2225 N N . ALA A 1 297 ? -12.181 -1.250 31.595 1.00 11.19 333 ALA A N 1
ATOM 2226 C CA . ALA A 1 297 ? -12.760 -1.188 32.931 1.00 11.20 333 ALA A CA 1
ATOM 2227 C C . ALA A 1 297 ? -13.742 -0.023 32.827 1.00 12.22 333 ALA A C 1
ATOM 2228 O O . ALA A 1 297 ? -13.344 1.142 32.869 1.00 12.32 333 ALA A O 1
ATOM 2230 N N . LEU A 1 298 ? -15.022 -0.346 32.676 1.00 11.88 334 LEU A N 1
ATOM 2231 C CA . LEU A 1 298 ? -16.067 0.654 32.507 1.00 12.30 334 LEU A CA 1
ATOM 2232 C C . LEU A 1 298 ? -16.162 1.737 33.562 1.00 12.35 334 LEU A C 1
ATOM 2233 O O . LEU A 1 298 ? -15.983 1.483 34.747 1.00 13.46 334 LEU A O 1
ATOM 2238 N N . THR A 1 299 ? -16.450 2.952 33.105 1.00 13.53 335 THR A N 1
ATOM 2239 C CA . THR A 1 299 ? -16.646 4.081 33.998 1.00 15.56 335 THR A CA 1
ATOM 2240 C C . THR A 1 299 ? -18.158 4.094 34.205 1.00 14.98 335 THR A C 1
ATOM 2241 O O . THR A 1 299 ? -18.896 3.486 33.428 1.00 14.21 335 THR A O 1
ATOM 2245 N N . PRO A 1 300 ? -18.643 4.769 35.256 1.00 15.53 336 PRO A N 1
ATOM 2246 C CA . PRO A 1 300 ? -20.091 4.801 35.472 1.00 15.62 336 PRO A CA 1
ATOM 2247 C C . PRO A 1 300 ? -20.819 5.397 34.267 1.00 15.54 336 PRO A C 1
ATOM 2248 O O . PRO A 1 300 ? -21.903 4.946 33.905 1.00 13.53 336 PRO A O 1
ATOM 2252 N N . ALA A 1 301 ? -20.212 6.408 33.649 1.00 14.78 337 ALA A N 1
ATOM 2253 C CA . ALA A 1 301 ? -20.804 7.057 32.482 1.00 16.15 337 ALA A CA 1
ATOM 2254 C C . ALA A 1 301 ? -20.982 6.076 31.326 1.00 16.01 337 ALA A C 1
ATOM 2255 O O . ALA A 1 301 ? -22.027 6.052 30.677 1.00 17.06 337 ALA A O 1
ATOM 2257 N N . GLN A 1 302 ? -19.956 5.273 31.066 1.00 15.20 338 GLN A N 1
ATOM 2258 C CA . GLN A 1 302 ? -20.023 4.287 29.994 1.00 14.13 338 GLN A CA 1
ATOM 2259 C C . GLN A 1 302 ? -21.047 3.210 30.325 1.00 13.96 338 GLN A C 1
ATOM 2260 O O . GLN A 1 302 ? -21.778 2.745 29.451 1.00 12.70 338 GLN A O 1
ATOM 2266 N N . ALA A 1 303 ? -21.086 2.804 31.591 1.00 12.24 339 ALA A N 1
ATOM 2267 C CA . ALA A 1 303 ? -22.025 1.776 32.030 1.00 11.66 339 ALA A CA 1
ATOM 2268 C C . ALA A 1 303 ? -23.460 2.253 31.839 1.00 12.41 339 ALA A C 1
ATOM 2269 O O . ALA A 1 303 ? -24.337 1.471 31.484 1.00 12.12 339 ALA A O 1
ATOM 2271 N N . ARG A 1 304 ? -23.693 3.540 32.081 1.00 13.37 340 ARG A N 1
ATOM 2272 C CA . ARG A 1 304 ? -25.021 4.126 31.929 1.00 15.35 340 ARG A CA 1
ATOM 2273 C C . ARG A 1 304 ? -25.474 4.006 30.475 1.00 14.28 340 ARG A C 1
ATOM 2274 O O . ARG A 1 304 ? -26.624 3.670 30.200 1.00 15.32 340 ARG A O 1
ATOM 2282 N N . GLN A 1 305 ? -24.564 4.294 29.549 1.00 14.30 341 GLN A N 1
ATOM 2283 C CA . GLN A 1 305 ? -24.865 4.210 28.123 1.00 15.73 341 GLN A CA 1
ATOM 2284 C C . GLN A 1 305 ? -25.232 2.785 27.724 1.00 14.99 341 GLN A C 1
ATOM 2285 O O . GLN A 1 305 ? -26.238 2.553 27.050 1.00 15.15 341 GLN A O 1
ATOM 2291 N N . LEU A 1 306 ? -24.408 1.828 28.138 1.00 13.36 342 LEU A N 1
ATOM 2292 C CA . LEU A 1 306 ? -24.659 0.433 27.814 1.00 13.23 342 LEU A CA 1
ATOM 2293 C C . LEU A 1 306 ? -25.931 -0.093 28.467 1.00 14.09 342 LEU A C 1
ATOM 2294 O O . LEU A 1 306 ? -26.619 -0.941 27.902 1.00 13.51 342 LEU A O 1
ATOM 2299 N N . LEU A 1 307 ? -26.240 0.406 29.659 1.00 12.60 343 LEU A N 1
ATOM 2300 C CA . LEU A 1 307 ? -27.429 -0.029 30.378 1.00 12.75 343 LEU A CA 1
ATOM 2301 C C . LEU A 1 307 ? -28.685 0.421 29.648 1.00 14.16 343 LEU A C 1
ATOM 2302 O O . LEU A 1 307 ? -29.612 -0.365 29.436 1.00 13.25 343 LEU A O 1
ATOM 2307 N N . ARG A 1 308 ? -28.706 1.690 29.257 1.00 12.88 344 ARG A N 1
ATOM 2308 C CA . ARG A 1 308 ? -29.846 2.252 28.549 1.00 14.80 344 ARG A CA 1
ATOM 2309 C C . ARG A 1 308 ? -30.123 1.532 27.230 1.00 14.62 344 ARG A C 1
ATOM 2310 O O . ARG A 1 308 ? -31.271 1.218 26.913 1.00 14.25 344 ARG A O 1
ATOM 2318 N N . LEU A 1 309 ? -29.067 1.254 26.473 1.00 14.33 345 LEU A N 1
ATOM 2319 C CA . LEU A 1 309 ? -29.212 0.600 25.176 1.00 14.67 345 LEU A CA 1
ATOM 2320 C C . LEU A 1 309 ? -29.437 -0.907 25.212 1.00 15.32 345 LEU A C 1
ATOM 2321 O O . LEU A 1 309 ? -30.186 -1.445 24.395 1.00 13.88 345 LEU A O 1
ATOM 2326 N N . GLY A 1 310 ? -28.795 -1.591 26.149 1.00 14.00 346 GLY A N 1
ATOM 2327 C CA . GLY A 1 310 ? -28.966 -3.030 26.228 1.00 12.77 346 GLY A CA 1
ATOM 2328 C C . GLY A 1 310 ? -28.580 -3.699 24.921 1.00 12.70 346 GLY A C 1
ATOM 2329 O O . GLY A 1 310 ? -27.623 -3.277 24.262 1.00 11.46 346 GLY A O 1
ATOM 2330 N N . ASP A 1 311 ? -29.320 -4.733 24.530 1.00 12.83 347 ASP A N 1
ATOM 2331 C CA . ASP A 1 311 ? -29.007 -5.449 23.299 1.00 13.45 347 ASP A CA 1
ATOM 2332 C C . ASP A 1 311 ? -29.418 -4.720 22.019 1.00 15.00 347 ASP A C 1
ATOM 2333 O O . ASP A 1 311 ? -29.403 -5.293 20.925 1.00 13.74 347 ASP A O 1
ATOM 2338 N N . GLN A 1 312 ? -29.777 -3.449 22.159 1.00 14.64 348 GLN A N 1
ATOM 2339 C CA . GLN A 1 312 ? -30.133 -2.641 21.003 1.00 15.84 348 GLN A CA 1
ATOM 2340 C C . GLN A 1 312 ? -28.889 -1.841 20.621 1.00 15.27 348 GLN A C 1
ATOM 2341 O O . GLN A 1 312 ? -28.880 -1.131 19.618 1.00 15.36 348 GLN A O 1
ATOM 2347 N N . VAL A 1 313 ? -27.829 -1.971 21.416 1.00 13.71 349 VAL A N 1
ATOM 2348 C CA . VAL A 1 313 ? -26.603 -1.222 21.158 1.00 13.78 349 VAL A CA 1
ATOM 2349 C C . VAL A 1 313 ? -26.002 -1.457 19.770 1.00 14.60 349 VAL A C 1
ATOM 2350 O O . VAL A 1 313 ? -25.441 -0.540 19.171 1.00 15.24 349 VAL A O 1
ATOM 2354 N N . GLY A 1 314 ? -26.133 -2.671 19.248 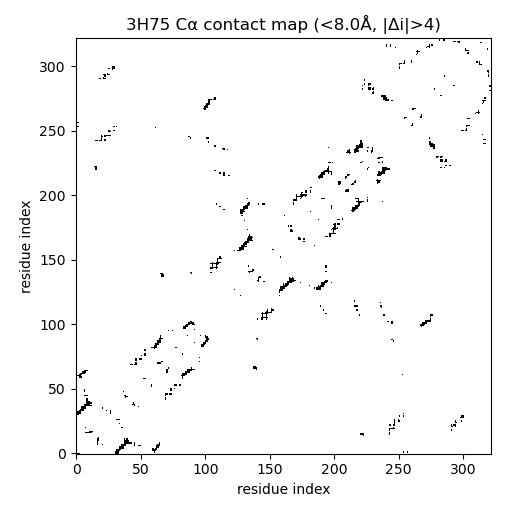1.00 16.65 350 GLY A N 1
ATOM 2355 C CA . GLY A 1 314 ? -25.581 -2.961 17.936 1.00 18.61 350 GLY A CA 1
ATOM 2356 C C . GLY A 1 314 ? -26.191 -2.142 16.812 1.00 21.51 350 GLY A C 1
ATOM 2357 O O . GLY A 1 314 ? -25.549 -1.905 15.786 1.00 19.38 350 GLY A O 1
ATOM 2358 N N . THR A 1 315 ? -27.431 -1.702 17.003 1.00 23.19 351 THR A N 1
ATOM 2359 C CA . THR A 1 315 ? -28.129 -0.914 15.991 1.00 26.70 351 THR A CA 1
ATOM 2360 C C . THR A 1 315 ? -27.478 0.443 15.737 1.00 27.48 351 THR A C 1
ATOM 2361 O O . THR A 1 315 ? -27.720 1.068 14.705 1.00 30.83 351 THR A O 1
ATOM 2365 N N . ARG A 1 316 ? -26.650 0.898 16.671 1.00 28.22 352 ARG A N 1
ATOM 2366 C CA . ARG A 1 316 ? -25.980 2.188 16.528 1.00 28.89 352 ARG A CA 1
ATOM 2367 C C . ARG A 1 316 ? -24.596 2.068 15.902 1.00 27.68 352 ARG A C 1
ATOM 2368 O O . ARG A 1 316 ? -23.858 3.052 15.813 1.00 28.08 352 ARG A O 1
ATOM 2376 N N . VAL A 1 317 ? -24.246 0.863 15.466 1.00 24.41 353 VAL A N 1
ATOM 2377 C CA . VAL A 1 317 ? -22.946 0.629 14.855 1.00 22.72 353 VAL A CA 1
ATOM 2378 C C . VAL A 1 317 ? -23.059 0.516 13.341 1.00 22.82 353 VAL A C 1
ATOM 2379 O O . VAL A 1 317 ? -23.903 -0.214 12.824 1.00 22.02 353 VAL A O 1
ATOM 2383 N N . ASP A 1 318 ? -22.207 1.250 12.634 1.00 23.77 354 ASP A N 1
ATOM 2384 C CA . ASP A 1 318 ? -22.210 1.214 11.178 1.00 24.72 354 ASP A CA 1
ATOM 2385 C C . ASP A 1 318 ? -21.215 0.159 10.719 1.00 23.39 354 ASP A C 1
ATOM 2386 O O . ASP A 1 318 ? -20.078 0.466 10.375 1.00 23.55 354 ASP A O 1
ATOM 2391 N N . PHE A 1 319 ? -21.660 -1.093 10.726 1.00 22.55 355 PHE A N 1
ATOM 2392 C CA . PHE A 1 319 ? -20.817 -2.213 10.331 1.00 22.11 355 PHE A CA 1
ATOM 2393 C C . PHE A 1 319 ? -20.341 -2.128 8.884 1.00 22.91 355 PHE A C 1
ATOM 2394 O O . PHE A 1 319 ? -19.156 -2.304 8.609 1.00 22.74 355 PHE A O 1
ATOM 2402 N N . ARG A 1 320 ? -21.258 -1.862 7.959 1.00 24.07 356 ARG A N 1
ATOM 2403 C CA . ARG A 1 320 ? -20.873 -1.766 6.556 1.00 25.18 356 ARG A CA 1
ATOM 2404 C C . ARG A 1 320 ? -19.761 -0.731 6.419 1.00 24.14 356 ARG A C 1
ATOM 2405 O O . ARG A 1 320 ? -18.869 -0.869 5.584 1.00 23.29 356 ARG A O 1
ATOM 2413 N N . GLY A 1 321 ? -19.811 0.298 7.262 1.00 23.86 357 GLY A N 1
ATOM 2414 C CA . GLY A 1 321 ? -18.795 1.334 7.229 1.00 23.80 357 GLY A CA 1
ATOM 2415 C C . GLY A 1 321 ? -17.436 0.853 7.705 1.00 23.56 357 GLY A C 1
ATOM 2416 O O . GLY A 1 321 ? -16.412 1.470 7.414 1.00 22.71 357 GLY A O 1
ATOM 2417 N N . LEU A 1 322 ? -17.420 -0.254 8.441 1.00 22.03 358 LEU A N 1
ATOM 2418 C CA . LEU A 1 322 ? -16.173 -0.811 8.947 1.00 21.84 358 LEU A CA 1
ATOM 2419 C C . LEU A 1 322 ? -15.500 -1.683 7.896 1.00 21.39 358 LEU A C 1
ATOM 2420 O O . LEU A 1 322 ? -14.316 -1.994 8.000 1.00 21.00 358 LEU A O 1
ATOM 2425 N N . SER A 1 323 ? -16.263 -2.084 6.886 1.00 22.27 359 SER A N 1
ATOM 2426 C CA . SER A 1 323 ? -15.722 -2.915 5.818 1.00 22.97 359 SER A CA 1
ATOM 2427 C C . SER A 1 323 ? -14.581 -2.195 5.115 1.00 24.73 359 SER A C 1
ATOM 2428 O O . SER A 1 323 ? -14.616 -0.976 4.942 1.00 25.07 359 SER A O 1
ATOM 2431 N N . ALA A 1 324 ? -13.567 -2.955 4.715 1.00 25.07 360 ALA A N 1
ATOM 2432 C CA . ALA A 1 324 ? -12.419 -2.385 4.026 1.00 27.21 360 ALA A CA 1
ATOM 2433 C C . ALA A 1 324 ? -12.752 -2.132 2.558 1.00 28.11 360 ALA A C 1
ATOM 2434 O O . ALA A 1 324 ? -11.927 -1.612 1.809 1.00 29.07 360 ALA A O 1
ATOM 2436 N N . GLN A 1 325 ? -13.967 -2.493 2.155 1.00 29.94 361 GLN A N 1
ATOM 2437 C CA . GLN A 1 325 ? -14.407 -2.307 0.775 1.00 31.51 361 GLN A CA 1
ATOM 2438 C C . GLN A 1 325 ? -14.396 -0.833 0.379 1.00 32.59 361 GLN A C 1
ATOM 2439 O O . GLN A 1 325 ? -15.029 0.000 1.033 1.00 32.45 361 GLN A O 1
ATOM 2445 N N . GLY A 1 326 ? -13.679 -0.522 -0.697 1.00 33.33 362 GLY A N 1
ATOM 2446 C CA . GLY A 1 326 ? -13.599 0.847 -1.176 1.00 34.00 362 GLY A CA 1
ATOM 2447 C C . GLY A 1 326 ? -12.828 1.751 -0.237 1.00 34.91 362 GLY A C 1
ATOM 2448 O O . GLY A 1 326 ? -12.892 2.977 -0.344 1.00 35.26 362 GLY A O 1
ATOM 2449 N N . LYS A 1 327 ? -12.092 1.139 0.684 1.00 35.11 363 LYS A N 1
ATOM 2450 C CA . LYS A 1 327 ? -11.306 1.878 1.663 1.00 35.17 363 LYS A CA 1
ATOM 2451 C C . LYS A 1 327 ? -9.891 2.155 1.182 1.00 36.34 363 LYS A C 1
ATOM 2452 O O . LYS A 1 327 ? -9.262 1.307 0.548 1.00 36.28 363 LYS A O 1
ATOM 2458 N N . PRO A 1 328 ? -9.371 3.356 1.477 1.00 37.37 364 PRO A N 1
ATOM 2459 C CA . PRO A 1 328 ? -8.008 3.682 1.055 1.00 38.19 364 PRO A CA 1
ATOM 2460 C C . PRO A 1 328 ? -7.098 2.776 1.878 1.00 38.76 364 PRO A C 1
ATOM 2461 O O . PRO A 1 328 ? -7.571 2.103 2.793 1.00 38.70 364 PRO A O 1
ATOM 2465 N N . ASP A 1 329 ? -5.808 2.735 1.570 1.00 39.00 365 ASP A N 1
ATOM 2466 C CA . ASP A 1 329 ? -4.938 1.874 2.353 1.00 39.62 365 ASP A CA 1
ATOM 2467 C C . ASP A 1 329 ? -4.497 2.592 3.619 1.00 39.11 365 ASP A C 1
ATOM 2468 O O . ASP A 1 329 ? -4.599 3.815 3.716 1.00 39.85 365 ASP A O 1
ATOM 2473 N N . SER A 1 330 ? -4.012 1.807 4.575 1.00 39.25 366 SER A N 1
ATOM 2474 C CA . SER A 1 330 ? -3.571 2.273 5.885 1.00 38.12 366 SER A CA 1
ATOM 2475 C C . SER A 1 330 ? -4.817 2.204 6.747 1.00 36.76 366 SER A C 1
ATOM 2476 O O . SER A 1 330 ? -4.825 2.646 7.897 1.00 37.43 366 SER A O 1
ATOM 2479 N N . TYR A 1 331 ? -5.882 1.659 6.163 1.00 35.31 367 TYR A N 1
ATOM 2480 C CA . TYR A 1 331 ? -7.131 1.490 6.885 1.00 33.21 367 TYR A CA 1
ATOM 2481 C C . TYR A 1 331 ? -6.988 0.210 7.673 1.00 32.62 367 TYR A C 1
ATOM 2482 O O . TYR A 1 331 ? -6.715 -0.850 7.108 1.00 32.77 367 TYR A O 1
ATOM 2491 N N . ARG A 1 332 ? -7.146 0.321 8.982 1.00 31.28 368 ARG A N 1
ATOM 2492 C CA . ARG A 1 332 ? -7.084 -0.829 9.860 1.00 29.98 368 ARG A CA 1
ATOM 2493 C C . ARG A 1 332 ? -8.427 -0.796 10.561 1.00 27.56 368 ARG A C 1
ATOM 2494 O O . ARG A 1 332 ? -8.961 0.278 10.832 1.00 27.00 368 ARG A O 1
ATOM 2502 N N . TYR A 1 333 ? -8.993 -1.965 10.827 1.00 24.78 369 TYR A N 1
ATOM 2503 C CA . TYR A 1 333 ? -10.284 -2.024 11.494 1.00 21.95 369 TYR A CA 1
ATOM 2504 C C . TYR A 1 333 ? -10.194 -1.346 12.855 1.00 21.27 369 TYR A C 1
ATOM 2505 O O . TYR A 1 333 ? -9.314 -1.663 13.655 1.00 20.78 369 TYR A O 1
ATOM 2514 N N . PRO A 1 334 ? -11.095 -0.388 13.125 1.00 20.89 370 PRO A N 1
ATOM 2515 C CA . PRO A 1 334 ? -11.093 0.320 14.408 1.00 20.27 370 PRO A CA 1
ATOM 2516 C C . PRO A 1 334 ? -11.988 -0.371 15.438 1.00 18.94 370 PRO A C 1
ATOM 2517 O O . PRO A 1 334 ? -12.632 0.288 16.254 1.00 18.29 370 PRO A O 1
ATOM 2521 N N . PHE A 1 335 ? -12.021 -1.702 15.392 1.00 17.02 371 PHE A N 1
ATOM 2522 C CA . PHE A 1 335 ? -12.847 -2.483 16.311 1.00 15.56 371 PHE A CA 1
ATOM 2523 C C . PHE A 1 335 ? -12.620 -2.116 17.775 1.00 14.40 371 PHE A C 1
ATOM 2524 O O . PHE A 1 335 ? -11.495 -2.151 18.270 1.00 13.64 371 PHE A O 1
ATOM 2532 N N . GLY A 1 336 ? -13.701 -1.781 18.470 1.00 13.93 372 GLY A N 1
ATOM 2533 C CA . GLY A 1 336 ? -13.585 -1.420 19.870 1.00 14.89 372 GLY A CA 1
ATOM 2534 C C . GLY A 1 336 ? -14.902 -0.961 20.458 1.00 15.17 372 GLY A C 1
ATOM 2535 O O . GLY A 1 336 ? -15.859 -0.679 19.736 1.00 12.62 372 GLY A O 1
ATOM 2536 N N . LEU A 1 337 ? -14.949 -0.879 21.782 1.00 15.27 373 LEU A N 1
ATOM 2537 C CA . LEU A 1 337 ? -16.160 -0.456 22.468 1.00 17.40 373 LEU A CA 1
ATOM 2538 C C . LEU A 1 337 ? -16.495 0.992 22.135 1.00 17.27 373 LEU A C 1
ATOM 2539 O O . LEU A 1 337 ? -17.657 1.395 22.176 1.00 15.62 373 LEU A O 1
ATOM 2544 N N . GLN A 1 338 ? -15.480 1.778 21.792 1.00 18.97 374 GLN A N 1
ATOM 2545 C CA . GLN A 1 338 ? -15.718 3.180 21.477 1.00 20.79 374 GLN A CA 1
ATOM 2546 C C . GLN A 1 338 ? -16.676 3.363 20.304 1.00 19.93 374 GLN A C 1
ATOM 2547 O O . GLN A 1 338 ? -17.390 4.360 20.238 1.00 19.73 374 GLN A O 1
ATOM 2553 N N . LEU A 1 339 ? -16.703 2.400 19.387 1.00 18.90 375 LEU A N 1
ATOM 2554 C CA . LEU A 1 339 ? -17.598 2.484 18.238 1.00 19.43 375 LEU A CA 1
ATOM 2555 C C . LEU A 1 339 ? -19.058 2.440 18.688 1.00 20.37 375 LEU A C 1
ATOM 2556 O O . LEU A 1 339 ? -19.955 2.879 17.965 1.00 21.82 375 LEU A O 1
ATOM 2561 N N . LEU A 1 340 ? -19.288 1.912 19.887 1.00 19.53 376 LEU A N 1
ATOM 2562 C CA . LEU A 1 340 ? -20.635 1.806 20.436 1.00 20.07 376 LEU A CA 1
ATOM 2563 C C . LEU A 1 340 ? -21.002 2.976 21.343 1.00 21.56 376 LEU A C 1
ATOM 2564 O O . LEU A 1 340 ? -22.183 3.259 21.548 1.00 22.57 376 LEU A O 1
ATOM 2569 N N . LEU A 1 341 ? -19.995 3.652 21.882 1.00 23.07 377 LEU A N 1
ATOM 2570 C CA . LEU A 1 341 ? -20.232 4.751 22.810 1.00 25.95 377 LEU A CA 1
ATOM 2571 C C . LEU A 1 341 ? -20.124 6.163 22.233 1.00 27.73 377 LEU A C 1
ATOM 2572 O O . LEU A 1 341 ? -20.409 7.134 22.930 1.00 27.92 377 LEU A O 1
ATOM 2577 N N . ARG A 1 342 ? -19.719 6.276 20.972 1.00 29.65 378 ARG A N 1
ATOM 2578 C CA . ARG A 1 342 ? -19.577 7.575 20.325 1.00 30.84 378 ARG A CA 1
ATOM 2579 C C . ARG A 1 342 ? -20.841 8.428 20.459 1.00 31.01 378 ARG A C 1
ATOM 2580 O O . ARG A 1 342 ? -20.766 9.650 20.635 1.00 33.94 378 ARG A O 1
#

Sequence (322 aa):
LTSVVFLNPGNSTETFWVSYSQFQAAARDLGLDLRILYAERDPQNTLQQARELFQGRDKPDYLLVNEQYVAPQILRLSQGSGIKLFIVNSPLTLDQRWIGSVGD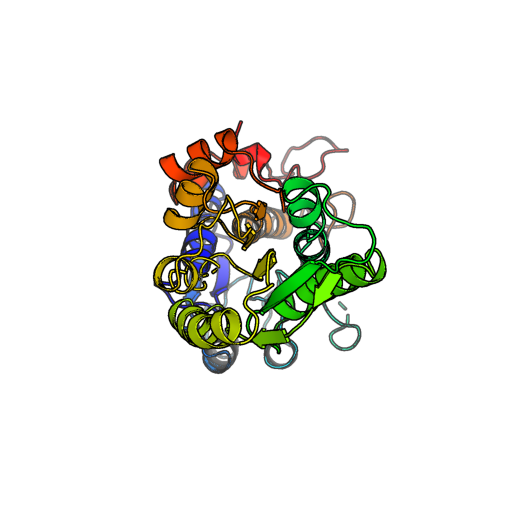DEEAGYRLKELLHKLGPVPAGHGIELLAFSGLKVTPAAQLRERGLRRALAEHPQVHLRQLVYGEWNRERAYRQAQQLLKRYPKTQLVWSANDEALGAQAARELGRKPGTDLLFSGVNSSPEALQALIDGKLSVLEAGHFTLGGWALVALHDDALGLDARRLGGPDWQLSLFQALTPAQARQLLRLGDQVGTRVDFRGLSAQGKPDSYRYPFGLQLLLR

Solvent-accessible surface area: 14764 Å² total

Foldseek 3Di:
DQEEEEEQQAACPDQLSVLLVLLVLLCVLLVYHYHYHYQNNDLVSSLVVLLVLLVDPPHGQEYYEDFDPRVLSSLVSCVPSNHEYEYEDDDDDPVSVVYFYHAQLLCQLQVVVQQDVLVDDDDDPAAAEEEEEFADVRGPSRVSSVNSVVVNCVVPVSYDHPYYYYQNLALQSCLVVLLVVCVVCVSHAEYEYSAQNLVSVVSQVVVVHQQQPRHEYEHEEQGLVSLVCCLVSNHRWYKYFCSNVSSVVVLQVSQVVVVNDDPQQQDRYHYYHAIDGDDNVLSVLCNVCPSVLSNQANSVVQHCVVPDGPRYRPRYCVSSVD

InterPro domains:
  IPR025997 Periplasmic binding protein [PF13407] (25-275)
  IPR028082 Periplasmic binding protein-like I [SSF53822] (26-296)

B-factor: mean 18.02, std 8.67, range [4.85, 49.56]

Organism: Pseudomonas fluorescens (strain ATCC BAA-477 / NRRL B-23932 / Pf-5) (NCBI:txid220664)